Protein AF-A0A8J7QNG2-F1 (afdb_monomer_lite)

Sequence (206 aa):
MKNIITALAVIAASALALSADNFKILYLTTPDIVIGGKTYKVGDVFAGDAPIKWSAPRQAMKVLNTTTKKQSLVVAEKYSGTKSADMNSYFIQSKQLSTRQGEIINTMELGIVLSEQHYLLDSIAVKTSLPVDDAHFFFASYDYNGETINKKLNCTDGTLIFDRSLYSIDGKAIEPFDITLSVWYMDRTAGNRTLVTDKMTVLPIK

Foldseek 3Di:
DDDDDDDDDDPPPPPPPPQFFKKAWQDKLDQWWAWLNDTDGHGDIDGFQTFTDDPDQQIKTWIQRPVVRDIDIDGNVLQVVQVDRGRVSSVVSVVVVVVPDDAAEDLQSLLVVQLDEAEAEFKDKDAAPDDDDPQKFKWKWFDDPNDIDIGTFDDDPRITIDGQVVQADPNRGHDDDWTQIWMWIGGNVVRDIDTSYRRRIYHYRD

pLDDT: mean 86.76, std 15.02, range [37.44, 97.94]

Secondary structure (DSSP, 8-state):
-------------------PPEEEEEEESSS-EEETTEEE-TT-EEETTSPEE-SSTT-EEEEEETTT--EEEEEHHHHHHTT-SSHHHHHHHHHHHHTT-----SHHHHHHHHTSEEEESSEEEEE--S--SSSEEEEEEEEETTEEEEEEPEEETTEEEEEGGGGEETTEE-----EEEEEEEEETTTTEEEEEEEEEEEEE--

Structure (mmCIF, N/CA/C/O backbone):
data_AF-A0A8J7QNG2-F1
#
_entry.id   AF-A0A8J7QNG2-F1
#
loop_
_atom_site.group_PDB
_atom_site.id
_atom_site.type_symbol
_atom_site.label_atom_id
_atom_site.label_alt_id
_atom_site.label_comp_id
_atom_site.label_asym_id
_atom_site.label_entity_id
_atom_site.label_seq_id
_atom_site.pdbx_PDB_ins_code
_atom_site.Cartn_x
_atom_site.Cartn_y
_atom_site.Cartn_z
_atom_site.occupancy
_atom_site.B_iso_or_equiv
_atom_site.auth_seq_id
_atom_site.auth_comp_id
_atom_site.auth_asym_id
_atom_site.auth_atom_id
_atom_site.pdbx_PDB_model_num
ATOM 1 N N . MET A 1 1 ? -78.834 -11.862 13.438 1.00 37.50 1 MET A N 1
ATOM 2 C CA . MET A 1 1 ? -78.004 -12.808 12.659 1.00 37.50 1 MET A CA 1
ATOM 3 C C . MET A 1 1 ? -76.843 -12.049 12.036 1.00 37.50 1 MET A C 1
ATOM 5 O O . MET A 1 1 ? -77.110 -11.041 11.402 1.00 37.50 1 MET A O 1
ATOM 9 N N . LYS A 1 2 ? -75.624 -12.591 12.189 1.00 37.44 2 LYS A N 1
ATOM 10 C CA . LYS A 1 2 ? -74.374 -12.304 11.449 1.00 37.44 2 LYS A CA 1
ATOM 11 C C . LYS A 1 2 ? -73.714 -10.940 11.732 1.00 37.44 2 LYS A C 1
ATOM 13 O O . LYS A 1 2 ? -74.182 -9.918 11.263 1.00 37.44 2 LYS A O 1
ATOM 18 N N . ASN A 1 3 ? -72.744 -10.863 12.645 1.00 41.47 3 ASN A N 1
ATOM 19 C CA . ASN A 1 3 ? -71.321 -11.272 12.559 1.00 41.47 3 ASN A CA 1
ATOM 20 C C . ASN A 1 3 ? -70.438 -10.039 12.289 1.00 41.47 3 ASN A C 1
ATOM 22 O O . ASN A 1 3 ? -70.165 -9.711 11.140 1.00 41.47 3 ASN A O 1
ATOM 26 N N . ILE A 1 4 ? -69.974 -9.383 13.357 1.00 45.00 4 ILE A N 1
ATOM 27 C CA . ILE A 1 4 ? -68.859 -8.430 13.295 1.00 45.00 4 ILE A CA 1
ATOM 28 C C . ILE A 1 4 ? -67.590 -9.254 13.520 1.00 45.00 4 ILE A C 1
ATOM 30 O O . ILE A 1 4 ? -67.333 -9.710 14.631 1.00 45.00 4 ILE A O 1
ATOM 34 N N . ILE A 1 5 ? -66.845 -9.520 12.446 1.00 48.09 5 ILE A N 1
ATOM 35 C CA . ILE A 1 5 ? -65.530 -10.163 12.518 1.00 48.09 5 ILE A CA 1
ATOM 36 C C . ILE A 1 5 ? -64.498 -9.045 12.634 1.00 48.09 5 ILE A C 1
ATOM 38 O O . ILE A 1 5 ? -64.195 -8.360 11.659 1.00 48.09 5 ILE A O 1
ATOM 42 N N . THR A 1 6 ? -63.967 -8.852 13.836 1.00 46.31 6 THR A N 1
ATOM 43 C CA . THR A 1 6 ? -62.812 -7.988 14.081 1.00 46.31 6 THR A CA 1
ATOM 44 C C . THR A 1 6 ? -61.558 -8.752 13.656 1.00 46.31 6 THR A C 1
ATOM 46 O O . THR A 1 6 ? -61.108 -9.657 14.355 1.00 46.31 6 THR A O 1
ATOM 49 N N . ALA A 1 7 ? -61.008 -8.435 12.485 1.00 50.12 7 ALA A N 1
ATOM 50 C CA . ALA A 1 7 ? -59.732 -8.985 12.041 1.00 50.12 7 ALA A CA 1
ATOM 51 C C . ALA A 1 7 ? -58.583 -8.205 12.702 1.00 50.12 7 ALA A C 1
ATOM 53 O O . ALA A 1 7 ? -58.292 -7.072 12.325 1.00 50.12 7 ALA A O 1
ATOM 54 N N . LEU A 1 8 ? -57.937 -8.807 13.704 1.00 45.75 8 LEU A N 1
ATOM 55 C CA . LEU A 1 8 ? -56.675 -8.320 14.258 1.00 45.75 8 LEU A CA 1
ATOM 56 C C . LEU A 1 8 ? -55.538 -8.771 13.326 1.00 45.75 8 LEU A C 1
ATOM 58 O O . LEU A 1 8 ? -55.154 -9.940 13.324 1.00 45.75 8 LEU A O 1
ATOM 62 N N . ALA A 1 9 ? -55.010 -7.861 12.512 1.00 48.59 9 ALA A N 1
ATOM 63 C CA . ALA A 1 9 ? -53.801 -8.114 11.737 1.00 48.59 9 ALA A CA 1
ATOM 64 C C . ALA A 1 9 ? -52.574 -7.889 12.636 1.00 48.59 9 ALA A C 1
ATOM 66 O O . ALA A 1 9 ? -52.156 -6.756 12.867 1.00 48.59 9 ALA A O 1
ATOM 67 N N . VAL A 1 10 ? -52.000 -8.973 13.162 1.00 49.59 10 VAL A N 1
ATOM 68 C CA . VAL A 1 10 ? -50.675 -8.940 13.792 1.00 49.59 10 VAL A CA 1
ATOM 69 C C . VAL A 1 10 ? -49.641 -8.870 12.671 1.00 49.59 10 VAL A C 1
ATOM 71 O O . VAL A 1 10 ? -49.353 -9.867 12.012 1.00 49.59 10 VAL A O 1
ATOM 74 N N . ILE A 1 11 ? -49.093 -7.680 12.431 1.00 50.53 11 ILE A N 1
ATOM 75 C CA . ILE A 1 11 ? -47.918 -7.511 11.576 1.00 50.53 11 ILE A CA 1
ATOM 76 C C . ILE A 1 11 ? -46.716 -7.984 12.396 1.00 50.53 11 ILE A C 1
ATOM 78 O O . ILE A 1 11 ? -46.162 -7.239 13.203 1.00 50.53 11 ILE A O 1
ATOM 82 N N . ALA A 1 12 ? -46.333 -9.248 12.223 1.00 50.75 12 ALA A N 1
ATOM 83 C CA . ALA A 1 12 ? -45.057 -9.749 12.709 1.00 50.75 12 ALA A CA 1
ATOM 84 C C . ALA A 1 12 ? -43.943 -9.119 11.862 1.00 50.75 12 ALA A C 1
ATOM 86 O O . ALA A 1 12 ? -43.561 -9.642 10.817 1.00 50.75 12 ALA A O 1
ATOM 87 N N . ALA A 1 13 ? -43.439 -7.962 12.293 1.00 54.28 13 ALA A N 1
ATOM 88 C CA . ALA A 1 13 ? -42.187 -7.423 11.790 1.00 54.28 13 ALA A CA 1
ATOM 89 C C . ALA A 1 13 ? -41.059 -8.330 12.297 1.00 54.28 13 ALA A C 1
ATOM 91 O O . ALA A 1 13 ? -40.528 -8.143 13.390 1.00 54.28 13 ALA A O 1
ATOM 92 N N . SER A 1 14 ? -40.722 -9.361 11.526 1.00 48.91 14 SER A N 1
ATOM 93 C CA . SER A 1 14 ? -39.492 -10.116 11.729 1.00 48.91 14 SER A CA 1
ATOM 94 C C . SER A 1 14 ? -38.322 -9.166 11.488 1.00 48.91 14 SER A C 1
ATOM 96 O O . SER A 1 14 ? -37.937 -8.914 10.346 1.00 48.91 14 SER A O 1
ATOM 98 N N . ALA A 1 15 ? -37.794 -8.598 12.574 1.00 48.38 15 ALA A N 1
ATOM 99 C CA . ALA A 1 15 ? -36.523 -7.904 12.577 1.00 48.38 15 ALA A CA 1
ATOM 100 C C . ALA A 1 15 ? -35.460 -8.917 12.144 1.00 48.38 15 ALA A C 1
ATOM 102 O O . ALA A 1 15 ? -35.047 -9.781 12.916 1.00 48.38 15 ALA A O 1
ATOM 103 N N . LEU A 1 16 ? -35.057 -8.844 10.877 1.00 44.38 16 LEU A N 1
ATOM 104 C CA . LEU A 1 16 ? -33.822 -9.458 10.426 1.00 44.38 16 LEU A CA 1
ATOM 105 C C . LEU A 1 16 ? -32.710 -8.750 11.196 1.00 44.38 16 LEU A C 1
ATOM 107 O O . LEU A 1 16 ? -32.287 -7.656 10.827 1.00 44.38 16 LEU A O 1
ATOM 111 N N . ALA A 1 17 ? -32.279 -9.347 12.306 1.00 46.03 17 ALA A N 1
ATOM 112 C CA . ALA A 1 17 ? -31.018 -8.993 12.919 1.00 46.03 17 ALA A CA 1
ATOM 113 C C . ALA A 1 17 ? -29.945 -9.332 11.882 1.00 46.03 17 ALA A C 1
ATOM 115 O O . ALA A 1 17 ? -29.550 -10.488 11.729 1.00 46.03 17 ALA A O 1
ATOM 116 N N . LEU A 1 18 ? -29.536 -8.332 11.102 1.00 52.75 18 LEU A N 1
ATOM 117 C CA . LEU A 1 18 ? -28.296 -8.390 10.348 1.00 52.75 18 LEU A CA 1
ATOM 118 C C . LEU A 1 18 ? -27.204 -8.618 11.390 1.00 52.75 18 LEU A C 1
ATOM 120 O O . LEU A 1 18 ? -26.826 -7.696 12.107 1.00 52.75 18 LEU A O 1
ATOM 124 N N . SER A 1 19 ? -26.772 -9.870 11.540 1.00 63.19 19 SER A N 1
ATOM 125 C CA . SER A 1 19 ? -25.648 -10.200 12.407 1.00 63.19 19 SER A CA 1
ATOM 126 C C . SER A 1 19 ? -24.449 -9.426 11.884 1.00 63.19 19 SER A C 1
ATOM 128 O O . SER A 1 19 ? -23.988 -9.687 10.772 1.00 63.19 19 SER A O 1
ATOM 130 N N . ALA A 1 20 ? -23.968 -8.459 12.664 1.00 74.88 20 ALA A N 1
ATOM 131 C CA . ALA A 1 20 ? -22.740 -7.754 12.350 1.00 74.88 20 ALA A CA 1
ATOM 132 C C . ALA A 1 20 ? -21.603 -8.775 12.205 1.00 74.88 20 ALA A C 1
ATOM 134 O O . ALA A 1 20 ? -21.490 -9.715 12.998 1.00 74.88 20 ALA A O 1
ATOM 135 N N . ASP A 1 21 ? -20.766 -8.602 11.181 1.00 89.25 21 ASP A N 1
ATOM 136 C CA . ASP A 1 21 ? -19.557 -9.407 11.054 1.00 89.25 21 ASP A CA 1
ATOM 137 C C . ASP A 1 21 ? -18.650 -9.172 12.265 1.00 89.25 21 ASP A C 1
ATOM 139 O O . ASP A 1 21 ? -18.501 -8.048 12.742 1.00 89.25 21 ASP A O 1
ATOM 143 N N . ASN A 1 22 ? -18.008 -10.235 12.746 1.00 94.19 22 ASN A N 1
ATOM 144 C CA . ASN A 1 22 ? -17.012 -10.139 13.807 1.00 94.19 22 ASN A CA 1
ATOM 145 C C . ASN A 1 22 ? -15.606 -10.064 13.214 1.00 94.19 22 ASN A C 1
ATOM 147 O O . ASN A 1 22 ? -15.277 -10.788 12.266 1.00 94.19 22 ASN A O 1
ATOM 151 N N . PHE A 1 23 ? -14.750 -9.248 13.821 1.00 96.31 23 PHE A N 1
ATOM 152 C CA . PHE A 1 23 ? -13.393 -8.988 13.359 1.00 96.31 23 PHE A CA 1
ATOM 153 C C . PHE A 1 23 ? -12.379 -9.313 14.450 1.00 96.31 23 PHE A C 1
ATOM 155 O O . PHE A 1 23 ? -12.452 -8.775 15.551 1.00 96.31 23 PHE A O 1
ATOM 162 N N . LYS A 1 24 ? -11.416 -10.183 14.133 1.00 97.38 24 LYS A N 1
ATOM 163 C CA . LYS A 1 24 ? -10.268 -10.469 14.996 1.00 97.38 24 LYS A CA 1
ATOM 164 C C . LYS A 1 24 ? -9.140 -9.488 14.705 1.00 97.38 24 LYS A C 1
ATOM 166 O O . LYS A 1 24 ? -8.746 -9.345 13.548 1.00 97.38 24 LYS A O 1
ATOM 171 N N . ILE A 1 25 ? -8.575 -8.879 15.740 1.00 97.62 25 ILE A N 1
ATOM 172 C CA . ILE A 1 25 ? -7.411 -8.001 15.627 1.00 97.62 25 ILE A CA 1
ATOM 173 C C . ILE A 1 25 ? -6.160 -8.859 15.428 1.00 97.62 25 ILE A C 1
ATOM 175 O O . ILE A 1 25 ? -5.805 -9.671 16.281 1.00 97.62 25 ILE A O 1
ATOM 179 N N . LEU A 1 26 ? -5.489 -8.684 14.292 1.00 95.88 26 LEU A N 1
ATOM 180 C CA . LEU A 1 26 ? -4.234 -9.366 13.969 1.00 95.88 26 LEU A CA 1
ATOM 181 C C . LEU A 1 26 ? -3.008 -8.511 14.290 1.00 95.88 26 LEU A C 1
ATOM 183 O O . LEU A 1 26 ? -1.956 -9.055 14.601 1.00 95.88 26 LEU A O 1
ATOM 187 N N . TYR A 1 27 ? -3.139 -7.189 14.193 1.00 96.06 27 TYR A N 1
ATOM 188 C CA . TYR A 1 27 ? -2.059 -6.245 14.458 1.00 96.06 27 TYR A CA 1
ATOM 189 C C . TYR A 1 27 ? -2.628 -4.868 14.815 1.00 96.06 27 TYR A C 1
ATOM 191 O O . TYR A 1 27 ? -3.667 -4.472 14.279 1.00 96.06 27 TYR A O 1
ATOM 199 N N . LEU A 1 28 ? -1.922 -4.152 15.691 1.00 96.06 28 LEU A N 1
ATOM 200 C CA . LEU A 1 28 ? -2.166 -2.763 16.067 1.00 96.06 28 LEU A CA 1
ATOM 201 C C . LEU A 1 28 ? -0.829 -2.024 16.145 1.00 96.06 28 LEU A C 1
ATOM 203 O O . LEU A 1 28 ? 0.127 -2.544 16.713 1.00 96.06 28 LEU A O 1
ATOM 207 N N . THR A 1 29 ? -0.799 -0.787 15.654 1.00 94.25 29 THR A N 1
ATOM 208 C CA . THR A 1 29 ? 0.355 0.123 15.815 1.00 94.25 29 THR A CA 1
ATOM 209 C C . THR A 1 29 ? 0.451 0.709 17.229 1.00 94.25 29 THR A C 1
ATOM 211 O O . THR A 1 29 ? 1.392 1.422 17.562 1.00 94.25 29 THR A O 1
ATOM 214 N N . THR A 1 30 ? -0.563 0.478 18.062 1.00 93.88 30 THR A N 1
ATOM 215 C CA . THR A 1 30 ? -0.652 0.933 19.454 1.00 93.88 30 THR A CA 1
ATOM 216 C C . THR A 1 30 ? -0.912 -0.257 20.381 1.00 93.88 30 THR A C 1
ATOM 218 O O . THR A 1 30 ? -1.429 -1.280 19.931 1.00 93.88 30 THR A O 1
ATOM 221 N N . PRO A 1 31 ? -0.624 -0.144 21.692 1.00 94.25 31 PRO A N 1
ATOM 222 C CA . PRO A 1 31 ? -0.860 -1.238 22.642 1.00 94.25 31 PRO A CA 1
ATOM 223 C C . PRO A 1 31 ? -2.327 -1.674 22.773 1.00 94.25 31 PRO A C 1
ATOM 225 O O . PRO A 1 31 ? -2.604 -2.780 23.246 1.00 94.25 31 PRO A O 1
ATOM 228 N N . ASP A 1 32 ? -3.267 -0.794 22.429 1.00 96.19 32 ASP A N 1
ATOM 229 C CA . ASP A 1 32 ? -4.704 -1.050 22.421 1.00 96.19 32 ASP A CA 1
ATOM 230 C C . ASP A 1 32 ? -5.475 -0.071 21.522 1.00 96.19 32 ASP A C 1
ATOM 232 O O . ASP A 1 32 ? -4.916 0.869 20.945 1.00 96.19 32 ASP A O 1
ATOM 236 N N . ILE A 1 33 ? -6.773 -0.346 21.382 1.00 96.62 33 ILE A N 1
ATOM 237 C CA . ILE A 1 33 ? -7.769 0.475 20.698 1.00 96.62 33 ILE A CA 1
ATOM 238 C C . ILE A 1 33 ? -9.102 0.423 21.457 1.00 96.62 33 ILE A C 1
ATOM 240 O O . ILE A 1 33 ? -9.436 -0.595 22.062 1.00 96.62 33 ILE A O 1
ATOM 244 N N . VAL A 1 34 ? -9.878 1.510 21.430 1.00 95.94 34 VAL A N 1
ATOM 245 C CA . VAL A 1 34 ? -11.203 1.556 22.066 1.00 95.94 34 VAL A CA 1
ATOM 246 C C . VAL A 1 34 ? -12.290 1.365 21.012 1.00 95.94 34 VAL A C 1
ATOM 248 O O . VAL A 1 34 ? -12.394 2.154 20.074 1.00 95.94 34 VAL A O 1
ATOM 251 N N . ILE A 1 35 ? -13.120 0.335 21.179 1.00 94.94 35 ILE A N 1
ATOM 252 C CA . ILE A 1 35 ? -14.208 -0.026 20.262 1.00 94.94 35 ILE A CA 1
ATOM 253 C C . ILE A 1 35 ? -15.482 -0.257 21.080 1.00 94.94 35 ILE A C 1
ATOM 255 O O . ILE A 1 35 ? -15.476 -1.011 22.052 1.00 94.94 35 ILE A O 1
ATOM 259 N N . GLY A 1 36 ? -16.577 0.433 20.753 1.00 92.38 36 GLY A N 1
ATOM 260 C CA . GLY A 1 36 ? -17.831 0.343 21.515 1.00 92.38 36 GLY A CA 1
ATOM 261 C C . GLY A 1 36 ? -17.667 0.658 23.011 1.00 92.38 36 GLY A C 1
ATOM 262 O O . GLY A 1 36 ? -18.342 0.065 23.847 1.00 92.38 36 GLY A O 1
ATOM 263 N N . GLY A 1 37 ? -16.713 1.530 23.360 1.00 92.94 37 GLY A N 1
ATOM 264 C CA . GLY A 1 37 ? -16.398 1.897 24.746 1.00 92.94 37 GLY A CA 1
ATOM 265 C C . GLY A 1 37 ? -15.553 0.883 25.529 1.00 92.94 37 GLY A C 1
ATOM 266 O O . GLY A 1 37 ? -15.260 1.135 26.694 1.00 92.94 37 GLY A O 1
ATOM 267 N N . LYS A 1 38 ? -15.131 -0.233 24.921 1.00 96.06 38 LYS A N 1
ATOM 268 C CA . LYS A 1 38 ? -14.237 -1.227 25.540 1.00 96.06 38 LYS A CA 1
ATOM 269 C C . LYS A 1 38 ? -12.844 -1.170 24.921 1.00 96.06 38 LYS A C 1
ATOM 271 O O . LYS A 1 38 ? -12.706 -0.874 23.737 1.00 96.06 38 LYS A O 1
ATOM 276 N N . THR A 1 39 ? -11.827 -1.477 25.716 1.00 97.50 39 THR A N 1
ATOM 277 C CA . THR A 1 39 ? -10.434 -1.566 25.263 1.00 97.50 39 THR A CA 1
ATOM 278 C C . THR A 1 39 ? -10.154 -2.956 24.702 1.00 97.50 39 THR A C 1
ATOM 280 O O . THR A 1 39 ? -10.419 -3.948 25.376 1.00 97.50 39 THR A O 1
ATOM 283 N N . TYR A 1 40 ? -9.592 -3.013 23.498 1.00 97.75 40 TYR A N 1
ATOM 284 C CA . TYR A 1 40 ? -9.205 -4.233 22.793 1.00 97.75 40 TYR A CA 1
ATOM 285 C C . TYR A 1 40 ? -7.710 -4.230 22.480 1.00 97.75 40 TYR A C 1
ATOM 287 O O . TYR A 1 40 ? -7.103 -3.172 22.288 1.00 97.75 40 TYR A O 1
ATOM 295 N N . LYS A 1 41 ? -7.124 -5.423 22.399 1.00 97.94 41 LYS A N 1
ATOM 296 C CA . LYS A 1 41 ? -5.718 -5.680 22.071 1.00 97.94 41 LYS A CA 1
ATOM 297 C C . LYS A 1 41 ? -5.603 -6.683 20.923 1.00 97.94 41 LYS A C 1
ATOM 299 O O . LYS A 1 41 ? -6.583 -7.270 20.465 1.00 97.94 41 LYS A O 1
ATOM 304 N N . VAL A 1 42 ? -4.380 -6.869 20.430 1.00 97.81 42 VAL A N 1
ATOM 305 C CA . VAL A 1 42 ? -4.083 -7.891 19.417 1.00 97.81 42 VAL A CA 1
ATOM 306 C C . VAL A 1 42 ? -4.545 -9.262 19.911 1.00 97.81 42 VAL A C 1
ATOM 308 O O . VAL A 1 42 ? -4.244 -9.658 21.032 1.00 97.81 42 VAL A O 1
ATOM 311 N N . GLY A 1 43 ? -5.264 -9.988 19.057 1.00 97.31 43 GLY A N 1
ATOM 312 C CA . GLY A 1 43 ? -5.860 -11.283 19.370 1.00 97.31 43 GLY A CA 1
ATOM 313 C C . GLY A 1 43 ? -7.350 -11.221 19.703 1.00 97.31 43 GLY A C 1
ATOM 314 O O . GLY A 1 43 ? -8.041 -12.208 19.434 1.00 97.31 43 GLY A O 1
ATOM 315 N N . ASP A 1 44 ? -7.850 -10.085 20.195 1.00 97.88 44 ASP A N 1
ATOM 316 C CA . ASP A 1 44 ? -9.254 -9.939 20.576 1.00 97.88 44 ASP A CA 1
ATOM 317 C C . ASP A 1 44 ? -10.189 -9.866 19.358 1.00 97.88 44 ASP A C 1
ATOM 319 O O . ASP A 1 44 ? -9.767 -9.610 18.225 1.00 97.88 44 ASP A O 1
ATOM 323 N N . VAL A 1 45 ? -11.483 -10.084 19.603 1.00 97.00 45 VAL A N 1
ATOM 324 C CA . VAL A 1 45 ? -12.546 -10.057 18.591 1.00 97.00 45 VAL A CA 1
ATOM 325 C C . VAL A 1 45 ? -13.609 -9.037 18.981 1.00 97.00 45 VAL A C 1
ATOM 327 O O . VAL A 1 45 ? -14.076 -9.044 20.117 1.00 97.00 45 VAL A O 1
ATOM 330 N N . PHE A 1 46 ? -14.019 -8.196 18.033 1.00 95.31 46 PHE A N 1
ATOM 331 C CA . PHE A 1 46 ? -15.076 -7.201 18.219 1.00 95.31 46 PHE A CA 1
ATOM 332 C C . PHE A 1 46 ? -16.138 -7.290 17.113 1.00 95.31 46 PHE A C 1
ATOM 334 O O . PHE A 1 46 ? -15.864 -7.783 16.014 1.00 95.31 46 PHE A O 1
ATOM 341 N N . ALA A 1 47 ? -17.344 -6.799 17.408 1.00 93.94 47 ALA A N 1
ATOM 342 C CA . ALA A 1 47 ? -18.447 -6.720 16.453 1.00 93.94 47 ALA A CA 1
ATOM 343 C C . ALA A 1 47 ? -18.289 -5.505 15.525 1.00 93.94 47 ALA A C 1
ATOM 345 O O . ALA A 1 47 ? -17.952 -4.407 15.967 1.00 93.94 47 ALA A O 1
ATOM 346 N N . GLY A 1 48 ? -18.514 -5.704 14.227 1.00 91.62 48 GLY A N 1
ATOM 347 C CA . GLY A 1 48 ? -18.236 -4.719 13.182 1.00 91.62 48 GLY A CA 1
ATOM 348 C C . GLY A 1 48 ? -19.162 -3.506 13.133 1.00 91.62 48 GLY A C 1
ATOM 349 O O . GLY A 1 48 ? -18.895 -2.603 12.348 1.00 91.62 48 GLY A O 1
ATOM 350 N N . ASP A 1 49 ? -20.225 -3.488 13.933 1.00 91.62 49 ASP A N 1
ATOM 351 C CA . ASP A 1 49 ? -21.168 -2.379 14.128 1.00 91.62 49 ASP A CA 1
ATOM 352 C C . ASP A 1 49 ? -20.801 -1.479 15.325 1.00 91.62 49 ASP A C 1
ATOM 354 O O . ASP A 1 49 ? -21.422 -0.440 15.550 1.00 91.62 49 ASP A O 1
ATOM 358 N N . ALA A 1 50 ? -19.777 -1.846 16.100 1.00 90.25 50 ALA A N 1
ATOM 359 C CA . ALA A 1 50 ? -19.317 -1.043 17.221 1.00 90.25 50 ALA A CA 1
ATOM 360 C C . ALA A 1 50 ? -18.456 0.149 16.746 1.00 90.25 50 ALA A C 1
ATOM 362 O O . ALA A 1 50 ? -17.546 -0.031 15.928 1.00 90.25 50 ALA A O 1
ATOM 363 N N . PRO A 1 51 ? -18.667 1.365 17.292 1.00 91.19 51 PRO A N 1
ATOM 364 C CA . PRO A 1 51 ? -17.908 2.543 16.895 1.00 91.19 51 PRO A CA 1
ATOM 365 C C . PRO A 1 51 ? -16.450 2.451 17.342 1.00 91.19 51 PRO A C 1
ATOM 367 O O . PRO A 1 51 ? -16.158 2.0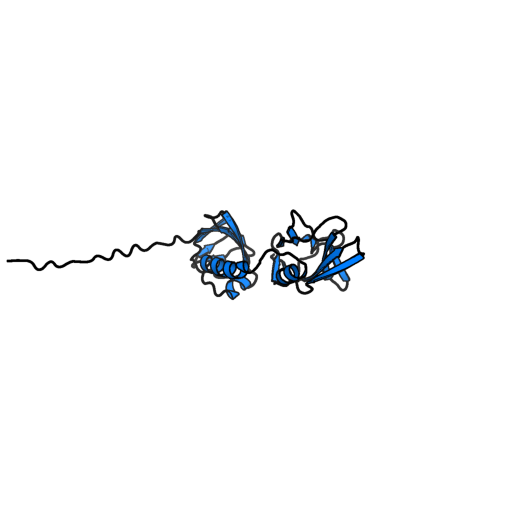41 18.469 1.00 91.19 51 PRO A O 1
ATOM 370 N N . ILE A 1 52 ? -15.535 2.882 16.476 1.00 93.19 52 ILE A N 1
ATOM 371 C CA . ILE A 1 52 ? -14.088 2.821 16.714 1.00 93.19 52 ILE A CA 1
ATOM 372 C C . ILE A 1 52 ? -13.574 4.205 17.112 1.00 93.19 52 ILE A C 1
ATOM 374 O O . ILE A 1 52 ? -13.780 5.185 16.396 1.00 93.19 52 ILE A O 1
ATOM 378 N N . LYS A 1 53 ? -12.865 4.286 18.241 1.00 93.12 53 LYS A N 1
ATOM 379 C CA . LYS A 1 53 ? -12.180 5.499 18.693 1.00 93.12 53 LYS A CA 1
ATOM 380 C C . LYS A 1 53 ? -10.680 5.372 18.446 1.00 93.12 53 LYS A C 1
ATOM 382 O O . LYS A 1 53 ? -9.971 4.680 19.177 1.00 93.12 53 LYS A O 1
ATOM 387 N N . TRP A 1 54 ? -10.213 6.094 17.436 1.00 93.88 54 TRP A N 1
ATOM 388 C CA . TRP A 1 54 ? -8.798 6.200 17.097 1.00 93.88 54 TRP A CA 1
ATOM 389 C C . TRP A 1 54 ? -8.073 7.185 18.025 1.00 93.88 54 TRP A C 1
ATOM 391 O O . TRP A 1 54 ? -8.633 8.211 18.415 1.00 93.88 54 TRP A O 1
ATOM 401 N N . SER A 1 55 ? -6.829 6.878 18.384 1.00 92.81 55 SER A N 1
ATOM 402 C CA . SER A 1 55 ? -5.965 7.697 19.241 1.00 92.81 55 SER A CA 1
ATOM 403 C C . SER A 1 55 ? -5.003 8.593 18.456 1.00 92.81 55 SER A C 1
ATOM 405 O O . SER A 1 55 ? -4.549 9.601 18.992 1.00 92.81 55 SER A O 1
ATOM 407 N N . ALA A 1 56 ? -4.708 8.262 17.194 1.00 92.06 56 ALA A N 1
ATOM 408 C CA . ALA A 1 56 ? -3.841 9.048 16.316 1.00 92.06 56 ALA A CA 1
ATOM 409 C C . ALA A 1 56 ? -4.232 8.880 14.831 1.00 92.06 56 ALA A C 1
ATOM 411 O O . ALA A 1 56 ? -4.707 7.806 14.461 1.00 92.06 56 ALA A O 1
ATOM 412 N N . PRO A 1 57 ? -3.974 9.871 13.949 1.00 90.06 57 PRO A N 1
ATOM 413 C CA . PRO A 1 57 ? -4.331 9.796 12.522 1.00 90.06 57 PRO A CA 1
ATOM 414 C C . PRO A 1 57 ? -3.712 8.610 11.764 1.00 90.06 57 PRO A C 1
ATOM 416 O O . PRO A 1 57 ? -4.326 8.064 10.850 1.00 90.06 57 PRO A O 1
ATOM 419 N N . ARG A 1 58 ? -2.512 8.174 12.167 1.00 91.06 58 ARG A N 1
ATOM 420 C CA . ARG A 1 58 ? -1.815 7.012 11.586 1.00 91.06 58 ARG A CA 1
ATOM 421 C C . ARG A 1 58 ? -1.941 5.734 12.400 1.00 91.06 58 ARG A C 1
ATOM 423 O O . ARG A 1 58 ? -1.267 4.756 12.089 1.00 91.06 58 ARG A O 1
ATOM 430 N N . GLN A 1 59 ? -2.788 5.720 13.428 1.00 94.50 59 GLN A N 1
ATOM 431 C CA . GLN A 1 59 ? -3.091 4.466 14.097 1.00 94.50 59 GLN A CA 1
ATOM 432 C C . GLN A 1 59 ? -3.689 3.505 13.067 1.00 94.50 59 GLN A C 1
ATOM 434 O O . GLN A 1 59 ? -4.640 3.855 12.360 1.00 94.50 59 GLN A O 1
ATOM 439 N N . ALA A 1 60 ? -3.113 2.311 12.968 1.00 94.94 60 ALA A N 1
ATOM 440 C CA . ALA A 1 60 ? -3.554 1.299 12.028 1.00 94.94 60 ALA A CA 1
ATOM 441 C C . ALA A 1 60 ? -3.884 -0.007 12.744 1.00 94.94 60 ALA A C 1
ATOM 443 O O . ALA A 1 60 ? -3.288 -0.367 13.761 1.00 94.94 60 ALA A O 1
ATOM 444 N N . MET A 1 61 ? -4.851 -0.719 12.178 1.00 95.62 61 MET A N 1
ATOM 445 C CA . MET A 1 61 ? -5.321 -2.004 12.662 1.00 95.62 61 MET A CA 1
ATOM 446 C C . MET A 1 61 ? -5.436 -2.972 11.486 1.00 95.62 61 MET A C 1
ATOM 448 O O . MET A 1 61 ? -6.137 -2.695 10.510 1.00 95.62 61 MET A O 1
ATOM 452 N N . LYS A 1 62 ? -4.770 -4.125 11.585 1.00 94.94 62 LYS A N 1
ATOM 453 C CA . LYS A 1 62 ? -4.996 -5.257 10.677 1.00 94.94 62 LYS A CA 1
ATOM 454 C C . LYS A 1 62 ? -6.041 -6.156 11.313 1.00 94.94 62 LYS A C 1
ATOM 456 O O . LYS A 1 62 ? -5.851 -6.619 12.438 1.00 94.94 62 LYS A O 1
ATOM 461 N N . VAL A 1 63 ? -7.127 -6.417 10.600 1.00 95.81 63 VAL A N 1
ATOM 462 C CA . VAL A 1 63 ? -8.225 -7.264 11.077 1.00 95.81 63 VAL A CA 1
ATOM 463 C C . VAL A 1 63 ? -8.457 -8.453 10.161 1.00 95.81 63 VAL A C 1
ATOM 465 O O . VAL A 1 63 ? -8.233 -8.373 8.955 1.00 95.81 63 VAL A O 1
ATOM 468 N N . LEU A 1 64 ? -8.942 -9.546 10.739 1.00 95.19 64 LEU A N 1
ATOM 469 C CA . LEU A 1 64 ? -9.493 -10.701 10.043 1.00 95.19 64 LEU A CA 1
ATOM 470 C C . LEU A 1 64 ? -11.004 -10.714 10.245 1.00 95.19 64 LEU A C 1
ATOM 472 O O . LEU A 1 64 ? -11.470 -10.880 11.372 1.00 95.19 64 LEU A O 1
ATOM 476 N N . ASN A 1 65 ? -11.769 -10.610 9.164 1.00 94.12 65 ASN A N 1
ATOM 477 C CA . ASN A 1 65 ? -13.194 -10.904 9.215 1.00 94.12 65 ASN A CA 1
ATOM 478 C C . ASN A 1 65 ? -13.373 -12.405 9.503 1.00 94.12 65 ASN A C 1
ATOM 480 O O . ASN A 1 65 ? -12.917 -13.263 8.744 1.00 94.12 65 ASN A O 1
ATOM 484 N N . THR A 1 66 ? -13.998 -12.729 10.630 1.00 93.62 66 THR A N 1
ATOM 485 C CA . THR A 1 66 ? -14.105 -14.108 11.128 1.00 93.62 66 THR A CA 1
ATOM 486 C C . THR A 1 66 ? -15.041 -14.976 10.286 1.00 93.62 66 THR A C 1
ATOM 488 O O . THR A 1 66 ? -14.824 -16.191 10.232 1.00 93.62 66 THR A O 1
ATOM 491 N N . THR A 1 67 ? -15.998 -14.365 9.582 1.00 90.00 67 THR A N 1
ATOM 492 C CA . THR A 1 67 ? -16.931 -15.014 8.652 1.00 90.00 67 THR A CA 1
ATOM 493 C C . THR A 1 67 ? -16.250 -15.300 7.314 1.00 90.00 67 THR A C 1
ATOM 495 O O . THR A 1 67 ? -16.117 -16.449 6.902 1.00 90.00 67 THR A O 1
ATOM 498 N N . THR A 1 68 ? -15.762 -14.255 6.640 1.00 90.00 68 THR A N 1
ATOM 499 C CA . THR A 1 68 ? -15.239 -14.340 5.262 1.00 90.00 68 THR A CA 1
ATOM 500 C C . THR A 1 68 ? -13.775 -14.759 5.182 1.00 90.00 68 THR A C 1
ATOM 502 O O . THR A 1 68 ? -13.267 -14.999 4.089 1.00 90.00 68 THR A O 1
ATOM 505 N N . LYS A 1 69 ? -13.073 -14.795 6.321 1.00 91.69 69 LYS A N 1
ATOM 506 C CA . LYS A 1 69 ? -11.622 -15.025 6.437 1.00 91.69 69 LYS A CA 1
ATOM 507 C C . LYS A 1 69 ? -10.755 -14.005 5.688 1.00 91.6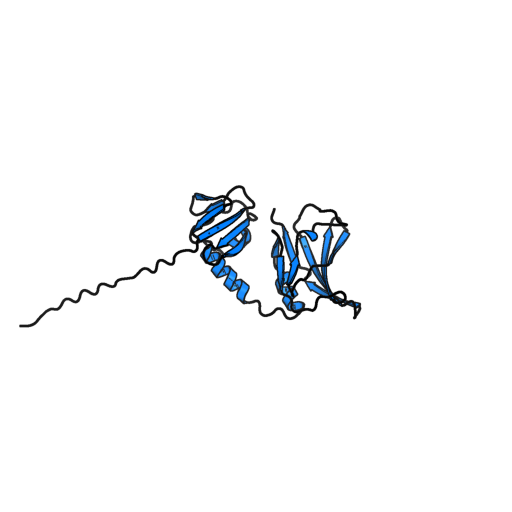9 69 LYS A C 1
ATOM 509 O O . LYS A 1 69 ? -9.546 -14.194 5.573 1.00 91.69 69 LYS A O 1
ATOM 514 N N . LYS A 1 70 ? -11.339 -12.901 5.213 1.00 89.56 70 LYS A N 1
ATOM 515 C CA . LYS A 1 70 ? -10.597 -11.824 4.554 1.00 89.56 70 LYS A CA 1
ATOM 516 C C . LYS A 1 70 ? -9.853 -10.984 5.584 1.00 89.56 70 LYS A C 1
ATOM 518 O O . LYS A 1 70 ? -10.423 -10.604 6.608 1.00 89.56 70 LYS A O 1
ATOM 523 N N . GLN A 1 71 ? -8.591 -10.686 5.290 1.00 91.00 71 GLN A N 1
ATOM 524 C CA . GLN A 1 71 ? -7.796 -9.735 6.059 1.00 91.00 71 GLN A CA 1
ATOM 525 C C . GLN A 1 71 ? -7.922 -8.335 5.463 1.00 91.00 71 GLN A C 1
ATOM 527 O O . GLN A 1 71 ? -8.117 -8.174 4.258 1.00 91.00 71 GLN A O 1
ATOM 532 N N . SER A 1 72 ? -7.830 -7.309 6.298 1.00 90.88 72 SER A N 1
ATOM 533 C CA . SER A 1 72 ? -7.892 -5.917 5.858 1.00 90.88 72 SER A CA 1
ATOM 534 C C . SER A 1 72 ? -7.067 -5.025 6.772 1.00 90.88 72 SER A C 1
ATOM 536 O O . SER A 1 72 ? -7.067 -5.214 7.988 1.00 90.88 72 SER A O 1
ATOM 538 N N . LEU A 1 73 ? -6.372 -4.058 6.177 1.00 91.44 73 LEU A N 1
ATOM 539 C CA . LEU A 1 73 ? -5.689 -2.985 6.891 1.00 91.44 73 LEU A CA 1
ATOM 540 C C . LEU A 1 73 ? -6.603 -1.761 6.934 1.00 91.44 73 LEU A C 1
ATOM 542 O O . LEU A 1 73 ? -7.083 -1.306 5.897 1.00 91.44 73 LEU A O 1
ATOM 546 N N . VAL A 1 74 ? -6.823 -1.228 8.130 1.00 92.94 74 VAL A N 1
ATOM 547 C CA . VAL A 1 74 ? -7.627 -0.027 8.365 1.00 92.94 74 VAL A CA 1
ATOM 548 C C . VAL A 1 74 ? -6.748 1.005 9.050 1.00 92.94 74 VAL A C 1
ATOM 550 O O . VAL A 1 74 ? -6.107 0.696 10.051 1.00 92.94 74 VAL A O 1
ATOM 553 N N . VAL A 1 75 ? -6.711 2.219 8.506 1.00 93.00 75 VAL A N 1
ATOM 554 C CA . VAL A 1 75 ? -5.919 3.340 9.033 1.00 93.00 75 VAL A CA 1
ATOM 555 C C . VAL A 1 75 ? -6.865 4.468 9.423 1.00 93.00 75 VAL A C 1
ATOM 557 O O . VAL A 1 75 ? -7.773 4.789 8.654 1.00 93.00 75 VAL A O 1
ATOM 560 N N . ALA A 1 76 ? -6.660 5.059 10.601 1.00 92.81 76 ALA A N 1
ATOM 561 C CA . ALA A 1 76 ? -7.576 6.020 11.215 1.00 92.81 76 ALA A CA 1
ATOM 562 C C . ALA A 1 76 ? -7.945 7.203 10.306 1.00 92.81 76 ALA A C 1
ATOM 564 O O . ALA A 1 76 ? -9.120 7.553 10.198 1.00 92.81 76 ALA A O 1
ATOM 565 N N . GLU A 1 77 ? -6.972 7.800 9.620 1.00 90.75 77 GLU A N 1
ATOM 566 C CA . GLU A 1 77 ? -7.194 8.913 8.692 1.00 90.75 77 GLU A CA 1
ATOM 567 C C . GLU A 1 77 ? -8.079 8.505 7.500 1.00 90.75 77 GLU A C 1
ATOM 569 O O . GLU A 1 77 ? -9.093 9.153 7.229 1.00 90.75 77 GLU A O 1
ATOM 574 N N . LYS A 1 78 ? -7.778 7.368 6.853 1.00 87.62 78 LYS A N 1
ATOM 575 C CA . LYS A 1 78 ? -8.594 6.826 5.750 1.00 87.62 78 LYS A CA 1
ATOM 576 C C . LYS A 1 78 ? -9.997 6.441 6.218 1.00 87.62 78 LYS A C 1
ATOM 578 O O . LYS A 1 78 ? -10.969 6.663 5.502 1.00 87.62 78 LYS A O 1
ATOM 583 N N . TYR A 1 79 ? -10.112 5.873 7.415 1.00 89.31 79 TYR A N 1
ATOM 584 C CA . TYR A 1 79 ? -11.393 5.545 8.035 1.00 89.31 79 TYR A CA 1
ATOM 585 C C . TYR A 1 79 ? -12.234 6.807 8.257 1.00 89.31 79 TYR A C 1
ATOM 587 O O . TYR A 1 79 ? -13.367 6.894 7.782 1.00 89.31 79 TYR A O 1
ATOM 595 N N . SER A 1 80 ? -11.645 7.821 8.891 1.00 86.38 80 SER A N 1
ATOM 596 C CA . SER A 1 80 ? -12.318 9.078 9.233 1.00 86.38 80 SER A CA 1
ATOM 597 C C . SER A 1 80 ? -12.760 9.858 7.990 1.00 86.38 80 SER 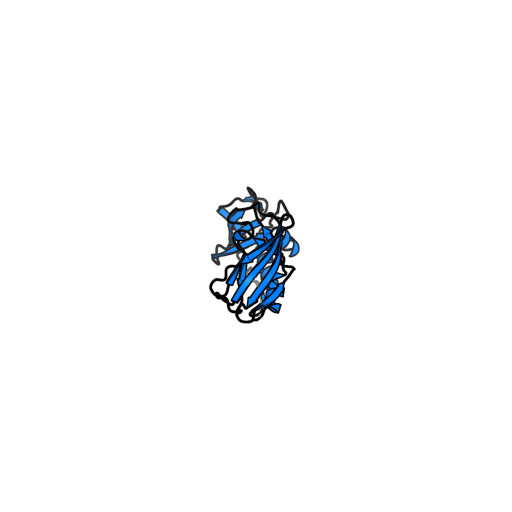A C 1
ATOM 599 O O . SER A 1 80 ? -13.847 10.434 7.985 1.00 86.38 80 SER A O 1
ATOM 601 N N . GLY A 1 81 ? -11.982 9.808 6.901 1.00 83.81 81 GLY A N 1
ATOM 602 C CA . GLY A 1 81 ? -12.333 10.434 5.620 1.00 83.81 81 GLY A CA 1
ATOM 603 C C . GLY A 1 81 ? -13.617 9.889 4.977 1.00 83.81 81 GLY A C 1
ATOM 604 O O . GLY A 1 81 ? -14.312 10.625 4.282 1.00 83.81 81 GLY A O 1
ATOM 605 N N . THR A 1 82 ? -13.988 8.633 5.254 1.00 81.75 82 THR A N 1
ATOM 606 C CA . THR A 1 82 ? -15.243 8.030 4.753 1.00 81.75 82 THR A CA 1
ATOM 607 C C . THR A 1 82 ? -16.478 8.385 5.587 1.00 81.75 82 THR A C 1
ATOM 609 O O . THR A 1 82 ? -17.584 7.992 5.230 1.00 81.75 82 THR A O 1
ATOM 612 N N . LYS A 1 83 ? -16.310 9.091 6.719 1.00 79.75 83 LYS A N 1
ATOM 613 C CA . LYS A 1 83 ? -17.382 9.383 7.692 1.00 79.75 83 LYS A CA 1
ATOM 614 C C . LYS A 1 83 ? -18.146 8.129 8.160 1.00 79.75 83 LYS A C 1
ATOM 616 O O . LYS A 1 83 ? -19.324 8.209 8.499 1.00 79.75 83 LYS A O 1
ATOM 621 N N . SER A 1 84 ? -17.484 6.971 8.159 1.00 83.56 84 SER A N 1
ATOM 622 C CA . SER A 1 84 ? -18.063 5.704 8.615 1.00 83.56 84 SER A CA 1
ATOM 623 C C . SER A 1 84 ? -18.164 5.674 10.138 1.00 83.56 84 SER A C 1
ATOM 625 O O . SER A 1 84 ? -17.218 6.050 10.831 1.00 83.56 84 SER A O 1
ATOM 627 N N . ALA A 1 85 ? -19.302 5.217 10.660 1.00 78.25 85 ALA A N 1
ATOM 628 C CA . ALA A 1 85 ? -19.506 5.078 12.101 1.00 78.25 85 ALA A CA 1
ATOM 629 C C . ALA A 1 85 ? -18.824 3.818 12.653 1.00 78.25 85 ALA A C 1
ATOM 631 O O . ALA A 1 85 ? -18.328 3.830 13.779 1.00 78.25 85 ALA A O 1
ATOM 632 N N . ASP A 1 86 ? -18.745 2.766 11.837 1.00 87.75 86 ASP A N 1
ATOM 633 C CA . ASP A 1 86 ? -18.290 1.432 12.225 1.00 87.75 86 ASP A CA 1
ATOM 634 C C . ASP A 1 86 ? -17.515 0.717 11.093 1.00 87.75 86 ASP A C 1
ATOM 636 O O . ASP A 1 86 ? -17.319 1.236 9.987 1.00 87.75 86 ASP A O 1
ATOM 640 N N . MET A 1 87 ? -17.045 -0.499 11.374 1.00 88.75 87 MET A N 1
ATOM 641 C CA . MET A 1 87 ? -16.229 -1.279 10.443 1.00 88.75 87 MET A CA 1
ATOM 642 C C . MET A 1 87 ? -17.026 -1.772 9.225 1.00 88.75 87 MET A C 1
ATOM 644 O O . MET A 1 87 ? -16.509 -1.801 8.104 1.00 88.75 87 MET A O 1
ATOM 648 N N . ASN A 1 88 ? -18.289 -2.148 9.418 1.00 86.31 88 ASN A N 1
ATOM 649 C CA . ASN A 1 88 ? -19.146 -2.641 8.340 1.00 86.31 88 ASN A CA 1
ATOM 650 C C . ASN A 1 88 ? -19.435 -1.539 7.313 1.00 86.31 88 ASN A C 1
ATOM 652 O O . ASN A 1 88 ? -19.240 -1.738 6.111 1.00 86.31 88 ASN A O 1
ATOM 656 N N . SER A 1 89 ? -19.837 -0.358 7.787 1.00 83.56 89 SER A N 1
ATOM 657 C CA . SER A 1 89 ? -20.056 0.832 6.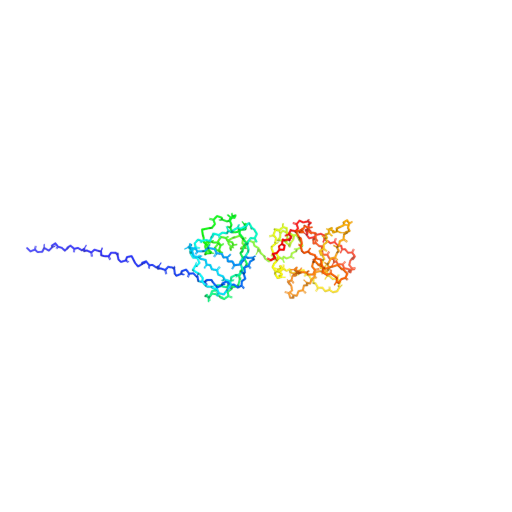963 1.00 83.56 89 SER A CA 1
ATOM 658 C C . SER A 1 89 ? -18.777 1.253 6.238 1.00 83.56 89 SER A C 1
ATOM 660 O O . SER A 1 89 ? -18.824 1.513 5.033 1.00 83.56 89 SER A O 1
ATOM 662 N N . TYR A 1 90 ? -17.621 1.200 6.908 1.00 88.00 90 TYR A N 1
ATOM 663 C CA . TYR A 1 90 ? -16.325 1.451 6.276 1.00 88.00 90 TYR A CA 1
ATOM 664 C C . TYR A 1 90 ? -16.040 0.503 5.108 1.00 88.00 90 TYR A C 1
ATOM 666 O O . TYR A 1 90 ? -15.653 0.950 4.023 1.00 88.00 90 TYR A O 1
ATOM 674 N N . PHE A 1 91 ? -16.258 -0.803 5.275 1.00 85.75 91 PHE A N 1
ATOM 675 C CA . PHE A 1 91 ? -16.016 -1.764 4.198 1.00 85.75 91 PHE A CA 1
ATOM 676 C C . PHE A 1 91 ? -17.007 -1.653 3.039 1.00 85.75 91 PHE A C 1
ATOM 678 O O . PHE A 1 91 ? -16.629 -1.909 1.896 1.00 85.75 91 PHE A O 1
ATOM 685 N N . ILE A 1 92 ? -18.253 -1.254 3.292 1.00 81.88 92 ILE A N 1
ATOM 686 C CA . ILE A 1 92 ? -19.224 -0.990 2.222 1.00 81.88 92 ILE A CA 1
ATOM 687 C C . ILE A 1 92 ? -18.783 0.230 1.405 1.00 81.88 92 ILE A C 1
ATOM 689 O O . ILE A 1 92 ? -18.663 0.138 0.181 1.00 81.88 92 ILE A O 1
ATOM 693 N N . GLN A 1 93 ? -18.477 1.344 2.073 1.00 78.12 93 GLN A N 1
ATOM 694 C CA . GLN A 1 93 ? -18.082 2.586 1.404 1.00 78.12 93 GLN A CA 1
ATOM 695 C C . GLN A 1 93 ? -16.741 2.445 0.670 1.00 78.12 93 GLN A C 1
ATOM 697 O O . GLN A 1 93 ? -16.608 2.860 -0.480 1.00 78.12 93 GLN A O 1
ATOM 702 N N . SER A 1 94 ? -15.754 1.784 1.280 1.00 76.62 94 SER A N 1
ATOM 703 C CA . SER A 1 94 ? -14.452 1.551 0.638 1.00 76.62 94 SER A CA 1
ATOM 704 C C . SER A 1 94 ? -14.535 0.621 -0.579 1.00 76.62 94 SER A C 1
ATOM 706 O O . SER A 1 94 ? -13.823 0.839 -1.559 1.00 76.62 94 SER A O 1
ATOM 708 N N . LYS A 1 95 ? -15.441 -0.368 -0.592 1.00 68.88 95 LYS A N 1
ATOM 709 C CA . LYS A 1 95 ? -15.692 -1.199 -1.785 1.00 68.88 95 LYS A CA 1
ATOM 710 C C . LYS A 1 95 ? -16.324 -0.412 -2.934 1.00 68.88 95 LYS A C 1
ATOM 712 O O . LYS A 1 95 ? -15.962 -0.634 -4.088 1.00 68.88 95 LYS A O 1
ATOM 717 N N . GLN A 1 96 ? -17.239 0.516 -2.645 1.00 58.56 96 GLN A N 1
ATOM 718 C CA . GLN A 1 96 ? -17.816 1.389 -3.678 1.00 58.56 96 GLN A CA 1
ATOM 719 C C . GLN A 1 96 ? -16.755 2.281 -4.340 1.00 58.56 96 GLN A C 1
ATOM 721 O O . GLN A 1 96 ? -16.859 2.575 -5.528 1.00 58.56 96 GLN A O 1
ATOM 726 N N . LEU A 1 97 ? -15.702 2.648 -3.606 1.00 55.88 97 LEU A N 1
ATOM 727 C CA . LEU A 1 97 ? -14.545 3.352 -4.166 1.00 55.88 97 LEU A CA 1
ATOM 728 C C . LEU A 1 97 ? -13.657 2.422 -5.015 1.00 55.88 97 LEU A C 1
ATOM 730 O O . LEU A 1 97 ? -13.216 2.813 -6.090 1.00 55.88 97 LEU A O 1
ATOM 734 N N . SER A 1 98 ? -13.449 1.173 -4.582 1.00 55.22 98 SER A N 1
ATOM 735 C CA . SER A 1 98 ? -12.583 0.198 -5.270 1.00 55.22 98 SER A CA 1
ATOM 736 C C . SER A 1 98 ? -13.166 -0.372 -6.576 1.00 55.22 98 SER A C 1
ATOM 738 O O . SER A 1 98 ? -12.409 -0.727 -7.474 1.00 55.22 98 SER A O 1
ATOM 740 N N . THR A 1 99 ? -14.493 -0.438 -6.724 1.00 49.53 99 THR A N 1
ATOM 741 C CA . THR A 1 99 ? -15.179 -1.058 -7.886 1.00 49.53 99 THR A CA 1
ATOM 742 C C . THR A 1 99 ? -15.054 -0.292 -9.210 1.00 49.53 99 THR A C 1
ATOM 744 O O . THR A 1 99 ? -15.540 -0.766 -10.232 1.00 49.53 99 THR A O 1
ATOM 747 N N . ARG A 1 100 ? -14.382 0.867 -9.226 1.00 52.97 100 ARG A N 1
ATOM 748 C CA . ARG A 1 100 ? -14.095 1.637 -10.449 1.00 52.97 100 ARG A CA 1
ATOM 749 C C . ARG A 1 100 ? -12.795 1.235 -11.152 1.00 52.97 100 ARG A C 1
ATOM 751 O O . ARG A 1 100 ? -12.521 1.754 -12.229 1.00 52.97 100 ARG A O 1
ATOM 758 N N . GLN A 1 101 ? -12.001 0.334 -10.574 1.00 55.31 101 GLN A N 1
ATOM 759 C CA . GLN A 1 101 ? -10.834 -0.222 -11.255 1.00 55.31 101 GLN A CA 1
ATOM 760 C C . GLN A 1 101 ? -11.293 -1.333 -12.203 1.00 55.31 101 GLN A C 1
ATOM 762 O O . GLN A 1 101 ? -11.582 -2.450 -11.776 1.00 55.31 101 GLN A O 1
ATOM 767 N N . GLY A 1 102 ? -11.398 -1.001 -13.492 1.00 61.88 102 GLY A N 1
ATOM 768 C CA . GLY A 1 102 ? -11.407 -2.001 -14.558 1.00 61.88 102 GLY A CA 1
ATOM 769 C C . GLY A 1 102 ? -10.094 -2.790 -14.589 1.00 61.88 102 GLY A C 1
ATOM 770 O O . GLY A 1 102 ? -9.221 -2.622 -13.736 1.00 61.88 102 GLY A O 1
ATOM 771 N N . GLU A 1 103 ? -9.946 -3.670 -15.575 1.00 68.81 103 GLU A N 1
ATOM 772 C CA . GLU A 1 103 ? -8.662 -4.329 -15.812 1.00 68.81 103 GLU A CA 1
ATOM 773 C C . GLU A 1 103 ? -7.598 -3.264 -16.122 1.00 68.81 103 GLU A C 1
ATOM 775 O O . GLU A 1 103 ? -7.806 -2.426 -16.994 1.00 68.81 103 GLU A O 1
ATOM 780 N N . ILE A 1 104 ? -6.496 -3.252 -15.364 1.00 70.81 104 ILE A N 1
ATOM 781 C CA . ILE A 1 104 ? -5.388 -2.313 -15.577 1.00 70.81 104 ILE A CA 1
ATOM 782 C C . ILE A 1 104 ? -4.605 -2.827 -16.781 1.00 70.81 104 ILE A C 1
ATOM 784 O O . ILE A 1 104 ? -3.828 -3.774 -16.641 1.00 70.81 104 ILE A O 1
ATOM 788 N N . ILE A 1 105 ? -4.835 -2.232 -17.953 1.00 79.06 105 ILE A N 1
ATOM 789 C CA . ILE A 1 105 ? -4.314 -2.734 -19.228 1.00 79.06 105 ILE A CA 1
ATOM 790 C C . ILE A 1 105 ? -3.087 -1.970 -19.744 1.00 79.06 105 ILE A C 1
ATOM 792 O O . ILE A 1 105 ? -2.410 -2.461 -20.646 1.00 79.06 105 ILE A O 1
ATOM 796 N N . ASN A 1 106 ? -2.781 -0.780 -19.210 1.00 87.75 106 ASN A N 1
ATOM 797 C CA . ASN A 1 106 ? -1.660 0.047 -19.679 1.00 87.75 106 ASN A CA 1
ATOM 798 C C . ASN A 1 106 ? -1.004 0.911 -18.577 1.00 87.75 106 ASN A C 1
ATOM 800 O O . ASN A 1 106 ? -1.459 0.967 -17.434 1.00 87.75 106 ASN A O 1
ATOM 804 N N . THR A 1 107 ? 0.084 1.609 -18.932 1.00 90.56 107 THR A N 1
ATOM 805 C CA . THR A 1 107 ? 0.862 2.461 -18.011 1.00 90.56 107 THR A CA 1
ATOM 806 C C . THR A 1 107 ? 0.081 3.661 -17.479 1.00 90.56 107 THR A C 1
ATOM 808 O O . THR A 1 107 ? 0.306 4.057 -16.341 1.00 90.56 107 THR A O 1
ATOM 811 N N . MET A 1 108 ? -0.839 4.237 -18.256 1.00 89.81 108 MET A N 1
ATOM 812 C CA . MET A 1 108 ? -1.641 5.387 -17.828 1.00 89.81 108 MET A CA 1
ATOM 813 C C . MET A 1 108 ? -2.627 4.989 -16.727 1.00 89.81 108 MET A C 1
ATOM 815 O O . MET A 1 108 ? -2.705 5.651 -15.694 1.00 89.81 108 MET A O 1
ATOM 819 N N . GLU A 1 109 ? -3.355 3.891 -16.919 1.00 89.44 109 GLU A N 1
ATOM 820 C CA . GLU A 1 109 ? -4.291 3.366 -15.919 1.00 89.44 109 GLU A CA 1
ATOM 821 C C . GLU A 1 109 ? -3.566 2.922 -14.652 1.00 89.44 109 GLU A C 1
ATOM 823 O O . GLU A 1 109 ? -3.992 3.256 -13.545 1.00 89.44 109 GLU A O 1
ATOM 828 N N . LEU A 1 110 ? -2.429 2.237 -14.810 1.00 91.31 110 LEU A N 1
ATOM 829 C CA . LEU A 1 110 ? -1.569 1.881 -13.688 1.00 91.31 110 LEU A CA 1
ATOM 830 C C . LEU A 1 110 ? -1.084 3.138 -12.951 1.00 91.31 110 LEU A C 1
ATOM 832 O O . LEU A 1 110 ? -1.090 3.176 -11.723 1.00 91.31 110 LEU A O 1
ATOM 836 N N . GLY A 1 111 ? -0.735 4.191 -13.691 1.00 91.75 111 GLY A N 1
ATOM 837 C CA . GLY A 1 111 ? -0.365 5.495 -13.154 1.00 91.75 111 GLY A CA 1
ATOM 838 C C . GLY A 1 111 ? -1.447 6.119 -12.284 1.00 91.75 111 GLY A C 1
ATOM 839 O O . GLY A 1 111 ? -1.140 6.608 -11.199 1.00 91.75 111 GLY A O 1
ATOM 840 N N . ILE A 1 112 ? -2.714 6.057 -12.700 1.00 89.00 112 ILE A N 1
ATOM 841 C CA . ILE A 1 112 ? -3.849 6.564 -11.911 1.00 89.00 112 ILE A CA 1
ATOM 842 C C . ILE A 1 112 ? -3.953 5.814 -10.579 1.00 89.00 112 ILE A C 1
ATOM 844 O O . ILE A 1 112 ? -4.040 6.450 -9.532 1.00 89.00 112 ILE A O 1
ATOM 848 N N . VAL A 1 113 ? -3.879 4.479 -10.606 1.00 88.25 113 VAL A N 1
ATOM 849 C CA . VAL A 1 113 ? -3.954 3.638 -9.397 1.00 88.25 113 VAL A CA 1
ATOM 850 C C . VAL A 1 113 ? -2.783 3.901 -8.449 1.00 88.25 113 VAL A C 1
ATOM 852 O O . VAL A 1 113 ? -2.959 4.005 -7.234 1.00 88.25 113 VAL A O 1
ATOM 855 N N . LEU A 1 114 ? -1.575 4.027 -8.994 1.00 92.56 114 LEU A N 1
ATOM 856 C CA . LEU A 1 114 ? -0.373 4.260 -8.200 1.00 92.56 114 LEU A CA 1
ATOM 857 C C . LEU A 1 114 ? -0.284 5.688 -7.655 1.00 92.56 114 LEU A C 1
ATOM 859 O O . LEU A 1 114 ? 0.342 5.881 -6.623 1.00 92.56 114 LEU A O 1
ATOM 863 N N . SER A 1 115 ? -0.932 6.672 -8.282 1.00 91.19 115 SER A N 1
ATOM 864 C CA . SER A 1 115 ? -0.906 8.075 -7.828 1.00 91.19 115 SER A CA 1
ATOM 865 C C . SER A 1 115 ? -1.691 8.329 -6.534 1.00 91.19 115 SER A C 1
ATOM 867 O O . SER A 1 115 ? -1.695 9.449 -6.028 1.00 91.19 115 SER A O 1
ATOM 869 N N . GLU A 1 116 ? -2.386 7.322 -6.004 1.00 85.94 116 GLU A N 1
ATOM 870 C CA . GLU A 1 116 ? -3.029 7.409 -4.696 1.00 85.94 116 GLU A CA 1
ATOM 871 C C . GLU A 1 116 ? -2.013 7.352 -3.540 1.00 85.94 116 GLU A C 1
ATOM 873 O O . GLU A 1 116 ? -0.846 6.994 -3.698 1.00 85.94 116 GLU A O 1
ATOM 878 N N . GLN A 1 117 ? -2.477 7.697 -2.338 1.00 90.25 117 GLN A N 1
ATOM 879 C CA . GLN A 1 117 ? -1.718 7.487 -1.109 1.00 90.25 117 GLN A CA 1
ATOM 880 C C . GLN A 1 117 ? -1.852 6.032 -0.645 1.00 90.25 117 GLN A C 1
ATOM 882 O O . GLN A 1 117 ? -2.960 5.546 -0.394 1.00 90.25 117 GLN A O 1
ATOM 887 N N . HIS A 1 118 ? -0.718 5.364 -0.443 1.00 91.12 118 HIS A N 1
ATOM 888 C CA . HIS A 1 118 ? -0.642 3.966 -0.030 1.00 91.12 118 HIS A CA 1
ATOM 889 C C . HIS A 1 118 ? 0.007 3.828 1.344 1.00 91.12 118 HIS A C 1
ATOM 891 O O . HIS A 1 118 ? 1.025 4.451 1.630 1.00 91.12 118 HIS A O 1
ATOM 897 N N . TYR A 1 119 ? -0.561 2.975 2.195 1.00 91.31 119 TYR A N 1
ATOM 898 C CA . TYR A 1 119 ? 0.009 2.666 3.505 1.00 91.31 119 TYR A CA 1
ATOM 899 C C . TYR A 1 119 ? 0.756 1.334 3.441 1.00 91.31 119 TYR A C 1
ATOM 901 O O . TYR A 1 119 ? 0.161 0.303 3.123 1.00 91.31 119 TYR A O 1
ATOM 909 N N . LEU A 1 120 ? 2.048 1.351 3.762 1.00 91.75 120 LEU A N 1
ATOM 910 C CA . LEU A 1 120 ? 2.910 0.176 3.729 1.00 91.75 120 LEU A CA 1
ATOM 911 C C . LEU A 1 120 ? 3.042 -0.428 5.128 1.00 91.75 120 LEU A C 1
ATOM 913 O O . LEU A 1 120 ? 3.784 0.087 5.961 1.00 91.75 120 LEU A O 1
ATOM 917 N N . LEU A 1 121 ? 2.351 -1.542 5.372 1.00 88.50 121 LEU A N 1
ATOM 918 C CA . LEU A 1 121 ? 2.585 -2.376 6.555 1.00 88.50 121 LEU A CA 1
ATOM 919 C C . LEU A 1 121 ? 3.610 -3.476 6.242 1.00 88.50 121 LEU A C 1
ATOM 921 O O . LEU A 1 121 ? 4.741 -3.432 6.732 1.00 88.50 121 LEU A O 1
ATOM 925 N N . ASP A 1 122 ? 3.202 -4.408 5.375 1.00 86.38 122 ASP A N 1
ATOM 926 C CA . ASP A 1 122 ? 4.015 -5.530 4.896 1.00 86.38 122 ASP A CA 1
ATOM 927 C C . ASP A 1 122 ? 4.460 -5.262 3.449 1.00 86.38 122 ASP A C 1
ATOM 929 O O . ASP A 1 122 ? 5.644 -5.109 3.152 1.00 86.38 122 ASP A O 1
ATOM 933 N N . SER A 1 123 ? 3.476 -5.147 2.557 1.00 90.50 123 SER A N 1
ATOM 934 C CA . SER A 1 123 ? 3.641 -4.809 1.147 1.00 90.50 123 SER A CA 1
ATOM 935 C C . SER A 1 123 ? 2.398 -4.101 0.607 1.00 90.50 123 SER A C 1
ATOM 937 O O . SER A 1 123 ? 1.302 -4.213 1.165 1.00 90.50 123 SER A O 1
ATOM 939 N N . ILE A 1 124 ? 2.576 -3.369 -0.488 1.00 91.50 124 ILE A N 1
ATOM 940 C CA . ILE A 1 124 ? 1.515 -2.860 -1.353 1.00 91.50 124 ILE A CA 1
ATOM 941 C C . ILE A 1 124 ? 1.585 -3.679 -2.640 1.00 91.50 124 ILE A C 1
ATOM 943 O O . ILE A 1 124 ? 2.646 -3.781 -3.256 1.00 91.50 124 ILE A O 1
ATOM 947 N N . ALA A 1 125 ? 0.460 -4.274 -3.027 1.00 91.06 125 ALA A N 1
ATOM 948 C CA . ALA A 1 125 ? 0.354 -5.145 -4.189 1.00 91.06 125 ALA A CA 1
ATOM 949 C C . ALA A 1 125 ? -0.608 -4.531 -5.208 1.00 91.06 125 ALA A C 1
ATOM 951 O O . ALA A 1 125 ? -1.769 -4.270 -4.887 1.00 91.06 125 ALA A O 1
ATOM 952 N N . VAL A 1 126 ? -0.128 -4.309 -6.430 1.00 90.62 126 VAL A N 1
ATOM 953 C CA . VAL A 1 126 ? -0.896 -3.681 -7.512 1.00 90.62 126 VAL A CA 1
ATOM 954 C C . VAL A 1 126 ? -0.807 -4.561 -8.749 1.00 90.62 126 VAL A C 1
ATOM 956 O O . VAL A 1 126 ? 0.282 -4.905 -9.199 1.00 90.62 126 VAL A O 1
ATOM 959 N N . LYS A 1 127 ? -1.956 -4.954 -9.298 1.00 90.44 127 LYS A N 1
ATOM 960 C CA . LYS A 1 127 ? -1.994 -5.770 -10.514 1.00 90.44 127 LYS A CA 1
ATOM 961 C C . LYS A 1 127 ? -1.572 -4.956 -11.734 1.00 90.44 127 LYS A C 1
ATOM 963 O O . LYS A 1 127 ? -1.874 -3.770 -11.829 1.00 90.44 127 LYS A O 1
ATOM 968 N N . THR A 1 128 ? -0.923 -5.620 -12.678 1.00 89.38 128 THR A N 1
ATOM 969 C CA . THR A 1 128 ? -0.535 -5.070 -13.974 1.00 89.38 128 THR A CA 1
ATOM 970 C C . THR A 1 128 ? -0.658 -6.149 -15.044 1.00 89.38 128 THR A C 1
ATOM 972 O O . THR A 1 128 ? -0.329 -7.310 -14.804 1.00 89.38 128 THR A O 1
ATOM 975 N N . SER A 1 129 ? -1.124 -5.771 -16.231 1.00 90.69 129 SER A N 1
ATOM 976 C CA . SER A 1 129 ? -1.079 -6.622 -17.426 1.00 90.69 129 SER A CA 1
ATOM 977 C C . SER A 1 129 ? 0.209 -6.443 -18.239 1.00 90.69 129 SER A C 1
ATOM 979 O O . SER A 1 129 ? 0.452 -7.199 -19.179 1.00 90.69 129 SER A O 1
ATOM 981 N N . LEU A 1 130 ? 1.014 -5.421 -17.920 1.00 91.19 130 LEU A N 1
ATOM 982 C CA . LEU A 1 130 ? 2.242 -5.116 -18.652 1.00 91.19 130 LEU A CA 1
ATOM 983 C C . LEU A 1 130 ? 3.265 -6.246 -18.456 1.00 91.19 130 LEU A C 1
ATOM 985 O O . LEU A 1 130 ? 3.384 -6.759 -17.337 1.00 91.19 130 LEU A O 1
ATOM 989 N N . PRO A 1 131 ? 4.014 -6.626 -19.508 1.00 91.69 131 PRO A N 1
ATOM 990 C CA . PRO A 1 131 ? 4.981 -7.709 -19.409 1.00 91.69 131 PRO A CA 1
ATOM 991 C C . PRO A 1 131 ? 6.097 -7.351 -18.424 1.00 91.69 131 PRO A C 1
ATOM 993 O O . PRO A 1 131 ? 6.547 -6.208 -18.358 1.00 91.69 131 PRO A O 1
ATOM 996 N N . VAL A 1 132 ? 6.541 -8.333 -17.637 1.00 93.25 132 VAL A N 1
ATOM 997 C CA . VAL A 1 132 ? 7.688 -8.174 -16.739 1.00 93.25 132 VAL A CA 1
ATOM 998 C C . VAL A 1 132 ? 8.624 -9.362 -16.887 1.00 93.25 132 VAL A C 1
ATOM 1000 O O . VAL A 1 132 ? 8.244 -10.499 -16.619 1.00 93.25 132 VAL A O 1
ATOM 1003 N N . ASP A 1 133 ? 9.849 -9.075 -17.306 1.00 93.56 133 ASP A N 1
ATOM 1004 C CA . ASP A 1 133 ? 10.940 -10.015 -17.527 1.00 93.56 133 ASP A CA 1
ATOM 1005 C C . ASP A 1 133 ? 12.303 -9.296 -17.354 1.00 93.56 133 ASP A C 1
ATOM 1007 O O . ASP A 1 133 ? 12.415 -8.249 -16.704 1.00 93.56 133 ASP A O 1
ATOM 1011 N N . ASP A 1 134 ? 13.386 -9.867 -17.881 1.00 91.88 134 ASP A N 1
ATOM 1012 C CA . ASP A 1 134 ? 14.724 -9.273 -17.776 1.00 91.88 134 ASP A CA 1
ATOM 1013 C C . ASP A 1 134 ? 14.927 -8.026 -18.653 1.00 91.88 134 ASP A C 1
ATOM 1015 O O . ASP A 1 134 ? 15.778 -7.174 -18.347 1.00 91.88 134 ASP A O 1
ATOM 1019 N N . ALA A 1 135 ? 14.150 -7.905 -19.728 1.00 95.19 135 ALA A N 1
ATOM 1020 C CA . ALA A 1 135 ? 14.146 -6.769 -20.635 1.00 95.19 135 ALA A CA 1
ATOM 1021 C C . ALA A 1 135 ? 13.079 -5.726 -20.263 1.00 95.19 135 ALA A C 1
ATOM 1023 O O . ALA A 1 135 ? 13.325 -4.532 -20.440 1.00 95.19 135 ALA A O 1
ATOM 1024 N N . HIS A 1 136 ? 11.955 -6.157 -19.693 1.00 96.00 136 HIS A N 1
ATOM 1025 C CA . HIS A 1 136 ? 10.815 -5.326 -19.322 1.00 96.00 136 HIS A CA 1
ATOM 1026 C C . HIS A 1 136 ? 10.634 -5.292 -17.808 1.00 96.00 136 HIS A C 1
ATOM 1028 O O . HIS A 1 136 ? 10.340 -6.314 -17.199 1.00 96.00 136 HIS A O 1
ATOM 1034 N N . PHE A 1 137 ? 10.798 -4.148 -17.149 1.00 96.69 137 PHE A N 1
ATOM 1035 C CA . PHE A 1 137 ? 10.628 -4.108 -15.691 1.00 96.69 137 PHE A CA 1
ATOM 1036 C C . PHE A 1 137 ? 10.259 -2.737 -15.160 1.00 96.69 137 PHE A C 1
ATOM 1038 O O . PHE A 1 137 ? 10.524 -1.705 -15.771 1.00 96.69 137 PHE A O 1
ATOM 1045 N N . PHE A 1 138 ? 9.701 -2.737 -13.954 1.00 97.56 138 PHE A N 1
ATOM 1046 C CA . PHE A 1 138 ? 9.394 -1.520 -13.225 1.00 97.56 138 PHE A CA 1
ATOM 1047 C C . PHE A 1 138 ? 10.523 -1.132 -12.278 1.00 97.56 138 PHE A C 1
ATOM 1049 O O . PHE A 1 138 ? 11.197 -1.987 -11.696 1.00 97.56 138 PHE A O 1
ATOM 1056 N N . PHE A 1 139 ? 10.693 0.168 -12.070 1.00 97.00 139 PHE A N 1
ATOM 1057 C CA . PHE A 1 139 ? 11.513 0.682 -10.984 1.00 97.00 139 PHE A CA 1
ATOM 1058 C C . PHE A 1 139 ? 10.873 1.908 -10.333 1.00 97.00 139 PHE A C 1
ATOM 1060 O O . PHE A 1 139 ? 10.256 2.736 -11.002 1.00 97.00 139 PHE A O 1
ATOM 1067 N N . ALA A 1 140 ? 11.018 2.003 -9.014 1.00 97.50 140 ALA A N 1
ATOM 1068 C CA . ALA A 1 140 ? 10.703 3.188 -8.237 1.00 97.50 140 ALA A CA 1
ATOM 1069 C C . ALA A 1 140 ? 11.934 4.097 -8.159 1.00 97.50 140 ALA A C 1
ATOM 1071 O O . ALA A 1 140 ? 13.055 3.611 -8.018 1.00 97.50 140 ALA A O 1
ATOM 1072 N N . SER A 1 141 ? 11.721 5.405 -8.225 1.00 97.81 141 SER A N 1
ATOM 1073 C CA . SER A 1 141 ? 12.754 6.428 -8.103 1.00 97.81 141 SER A CA 1
ATOM 1074 C C . SER A 1 141 ? 12.322 7.469 -7.082 1.00 97.81 141 SER A C 1
ATOM 1076 O O . SER A 1 141 ? 11.192 7.952 -7.145 1.00 97.81 141 SER A O 1
ATOM 1078 N N . TYR A 1 142 ? 13.207 7.829 -6.162 1.00 97.25 142 TYR A N 1
ATOM 1079 C CA . TYR A 1 142 ? 12.949 8.837 -5.132 1.00 97.25 142 TYR A CA 1
ATOM 1080 C C . TYR A 1 142 ? 14.252 9.468 -4.657 1.00 97.25 142 TYR A C 1
ATOM 1082 O O . TYR A 1 142 ? 15.313 8.860 -4.785 1.00 97.25 142 TYR A O 1
ATOM 1090 N N . ASP A 1 143 ? 14.168 10.652 -4.062 1.00 95.50 143 ASP A N 1
ATOM 1091 C CA . ASP A 1 143 ? 15.338 11.318 -3.501 1.00 95.50 143 ASP A CA 1
ATOM 1092 C C . ASP A 1 143 ? 15.514 10.975 -2.020 1.00 95.50 143 ASP A C 1
ATOM 1094 O O . ASP A 1 143 ? 14.563 10.964 -1.235 1.00 95.50 143 ASP A O 1
ATOM 1098 N N . TYR A 1 144 ? 16.755 10.704 -1.630 1.00 95.69 144 TYR A N 1
ATOM 1099 C CA . TYR A 1 144 ? 17.153 10.456 -0.252 1.00 95.69 144 TYR A CA 1
ATOM 1100 C C . TYR A 1 144 ? 18.515 11.095 0.006 1.00 95.69 144 TYR A C 1
ATOM 1102 O O . TYR A 1 144 ? 19.484 10.803 -0.685 1.00 95.69 144 TYR A O 1
ATOM 1110 N N . ASN A 1 145 ? 18.589 11.990 0.995 1.00 93.50 145 ASN A N 1
ATOM 1111 C CA . ASN A 1 145 ? 19.812 12.720 1.354 1.00 93.50 145 ASN A CA 1
ATOM 1112 C C . ASN A 1 145 ? 20.514 13.425 0.170 1.00 93.50 145 ASN A C 1
ATOM 1114 O O . ASN A 1 145 ? 21.736 13.531 0.147 1.00 93.50 145 ASN A O 1
ATOM 1118 N N . GLY A 1 146 ? 19.741 13.934 -0.796 1.00 93.38 146 GLY A N 1
ATOM 1119 C CA . GLY A 1 146 ? 20.266 14.630 -1.977 1.00 93.38 146 GLY A CA 1
ATOM 1120 C C . GLY A 1 146 ? 20.697 13.714 -3.126 1.00 93.38 146 GLY A C 1
ATOM 1121 O O . GLY A 1 146 ? 21.148 14.217 -4.152 1.00 93.38 146 GLY A O 1
ATOM 1122 N N . GLU A 1 147 ? 20.532 12.398 -2.985 1.00 95.12 147 GLU A N 1
ATOM 1123 C CA . GLU A 1 147 ? 20.800 11.416 -4.034 1.00 95.12 147 GLU A CA 1
ATOM 1124 C C . GLU A 1 147 ? 19.501 10.795 -4.549 1.00 95.12 147 GLU A C 1
ATOM 1126 O O . GLU A 1 147 ? 18.597 10.478 -3.774 1.00 95.12 147 GLU A O 1
ATOM 1131 N N . THR A 1 148 ? 19.422 10.566 -5.860 1.00 96.31 148 THR A N 1
ATOM 1132 C CA . THR A 1 148 ? 18.301 9.839 -6.459 1.00 96.31 148 THR A CA 1
ATOM 1133 C C . THR A 1 148 ? 18.533 8.337 -6.349 1.00 96.31 148 THR A C 1
ATOM 1135 O O . THR A 1 148 ? 19.434 7.770 -6.973 1.00 96.31 148 THR A O 1
ATOM 1138 N N . ILE A 1 149 ? 17.669 7.671 -5.594 1.00 96.88 149 ILE A N 1
ATOM 1139 C CA . ILE A 1 149 ? 17.677 6.229 -5.399 1.00 96.88 149 ILE A CA 1
ATOM 1140 C C . ILE A 1 149 ? 16.734 5.570 -6.397 1.00 96.88 149 ILE A C 1
ATOM 1142 O O . ILE A 1 149 ? 15.564 5.928 -6.490 1.00 96.88 149 ILE A O 1
ATOM 1146 N N . ASN A 1 150 ? 17.233 4.550 -7.097 1.00 96.31 150 ASN A N 1
ATOM 1147 C CA . ASN A 1 150 ? 16.441 3.714 -7.994 1.00 96.31 150 ASN A CA 1
ATOM 1148 C C . ASN A 1 150 ? 16.292 2.305 -7.413 1.00 96.31 150 ASN A C 1
ATOM 1150 O O . ASN A 1 150 ? 17.277 1.666 -7.037 1.00 96.31 150 ASN A O 1
ATOM 1154 N N . LYS A 1 151 ? 15.060 1.800 -7.365 1.00 96.06 151 LYS A N 1
ATOM 1155 C CA . LYS A 1 151 ? 14.710 0.465 -6.874 1.00 96.06 151 LYS A CA 1
ATOM 1156 C C . LYS A 1 151 ? 13.973 -0.304 -7.945 1.00 96.06 151 LYS A C 1
ATOM 1158 O O . LYS A 1 151 ? 12.836 0.029 -8.258 1.00 96.06 151 LYS A O 1
ATOM 1163 N N . LYS A 1 152 ? 14.598 -1.352 -8.490 1.00 95.25 152 LYS A N 1
ATOM 1164 C CA . LYS A 1 152 ? 13.874 -2.319 -9.321 1.00 95.25 152 LYS A CA 1
ATOM 1165 C C . LYS A 1 152 ? 12.780 -2.952 -8.460 1.00 95.25 152 LYS A C 1
ATOM 1167 O O . LYS A 1 152 ? 13.061 -3.407 -7.355 1.00 95.25 152 LYS A O 1
ATOM 1172 N N . LEU A 1 153 ? 11.550 -2.929 -8.955 1.00 95.81 153 LEU A N 1
ATOM 1173 C CA . LEU A 1 153 ? 10.400 -3.467 -8.244 1.00 95.81 153 LEU A CA 1
ATOM 1174 C C . LEU A 1 153 ? 10.215 -4.940 -8.593 1.00 95.81 153 LEU A C 1
ATOM 1176 O O . LEU A 1 153 ? 10.431 -5.354 -9.736 1.00 95.81 153 LEU A O 1
ATOM 1180 N N . ASN A 1 154 ? 9.786 -5.717 -7.605 1.00 94.06 154 ASN A N 1
ATOM 1181 C CA . ASN A 1 154 ? 9.437 -7.110 -7.818 1.00 94.06 154 ASN A CA 1
ATOM 1182 C C . ASN A 1 154 ? 8.063 -7.193 -8.482 1.00 94.06 154 ASN A C 1
ATOM 1184 O O . ASN A 1 154 ? 7.132 -6.486 -8.097 1.00 94.06 154 ASN A O 1
ATOM 1188 N N . CYS A 1 155 ? 7.934 -8.084 -9.461 1.00 92.88 155 CYS A N 1
ATOM 1189 C CA . CYS A 1 155 ? 6.649 -8.460 -10.029 1.00 92.88 155 CYS A CA 1
ATOM 1190 C C . CYS A 1 155 ? 6.520 -9.977 -9.958 1.00 92.88 155 CYS A C 1
ATOM 1192 O O . CYS A 1 155 ? 7.418 -10.697 -10.391 1.00 92.88 155 CYS A O 1
ATOM 1194 N N . THR A 1 156 ? 5.431 -10.471 -9.384 1.00 90.06 156 THR A N 1
ATOM 1195 C CA . THR A 1 156 ? 5.140 -11.906 -9.299 1.00 90.06 156 THR A CA 1
ATOM 1196 C C . THR A 1 156 ? 3.717 -12.122 -9.776 1.00 90.06 156 THR A C 1
ATOM 1198 O O . THR A 1 156 ? 2.808 -11.450 -9.296 1.00 90.06 156 THR A O 1
ATOM 1201 N N . ASP A 1 157 ? 3.531 -13.005 -10.757 1.00 88.81 157 ASP A N 1
ATOM 1202 C CA . ASP A 1 157 ? 2.220 -13.342 -11.326 1.00 88.81 157 ASP A CA 1
ATOM 1203 C C . ASP A 1 157 ? 1.390 -12.105 -11.731 1.00 88.81 157 ASP A C 1
ATOM 1205 O O . ASP A 1 157 ? 0.229 -11.950 -11.347 1.00 88.81 157 ASP A O 1
ATOM 1209 N N . GLY A 1 158 ? 2.014 -11.165 -12.455 1.00 88.31 158 GLY A N 1
ATOM 1210 C CA . GLY A 1 158 ? 1.361 -9.919 -12.887 1.00 88.31 158 GLY A CA 1
ATOM 1211 C C . GLY A 1 158 ? 1.009 -8.970 -11.736 1.00 88.31 158 GLY A C 1
ATOM 1212 O O . GLY A 1 158 ? 0.146 -8.105 -11.874 1.00 88.31 158 GLY A O 1
ATOM 1213 N N . THR A 1 159 ? 1.641 -9.134 -10.575 1.00 90.94 159 THR A N 1
ATOM 1214 C CA . THR A 1 159 ? 1.437 -8.280 -9.404 1.00 90.94 159 THR A CA 1
ATOM 1215 C C . THR A 1 159 ? 2.730 -7.561 -9.062 1.00 90.94 159 THR A C 1
ATOM 1217 O O . THR A 1 159 ? 3.701 -8.183 -8.636 1.00 90.94 159 THR A O 1
ATOM 1220 N N . LEU A 1 160 ? 2.723 -6.241 -9.229 1.00 93.56 160 LEU A N 1
ATOM 1221 C CA . LEU A 1 160 ? 3.789 -5.342 -8.815 1.00 93.56 160 LEU A CA 1
ATOM 1222 C C . LEU A 1 160 ? 3.770 -5.192 -7.291 1.00 93.56 160 LEU A C 1
ATOM 1224 O O . LEU A 1 160 ? 2.728 -4.882 -6.707 1.00 93.56 160 LEU A O 1
ATOM 1228 N N . ILE A 1 161 ? 4.921 -5.405 -6.659 1.00 94.81 161 ILE A N 1
ATOM 1229 C CA . ILE A 1 161 ? 5.077 -5.412 -5.206 1.00 94.81 161 ILE A CA 1
ATOM 1230 C C . ILE A 1 161 ? 5.982 -4.262 -4.772 1.00 94.81 161 ILE A C 1
ATOM 1232 O O . ILE A 1 161 ? 7.125 -4.144 -5.216 1.00 94.81 161 ILE A O 1
ATOM 1236 N N . PHE A 1 162 ? 5.472 -3.452 -3.848 1.00 95.31 162 PHE A N 1
ATOM 1237 C CA . PHE A 1 162 ? 6.240 -2.470 -3.090 1.00 95.31 162 PHE A CA 1
ATOM 1238 C C . PHE A 1 162 ? 6.329 -2.964 -1.650 1.00 95.31 162 PHE A C 1
ATOM 1240 O O . PHE A 1 162 ? 5.306 -3.168 -1.001 1.00 95.31 162 PHE A O 1
ATOM 1247 N N . ASP A 1 163 ? 7.534 -3.171 -1.144 1.00 94.19 163 ASP A N 1
ATOM 1248 C CA . ASP A 1 163 ? 7.775 -3.677 0.206 1.00 94.19 163 ASP A CA 1
ATOM 1249 C C . ASP A 1 163 ? 8.854 -2.837 0.911 1.00 94.19 163 ASP A C 1
ATOM 1251 O O . ASP A 1 163 ? 9.252 -1.763 0.448 1.00 94.19 163 ASP A O 1
ATOM 1255 N N . ARG A 1 164 ? 9.350 -3.315 2.056 1.00 93.31 164 ARG A N 1
ATOM 1256 C CA . ARG A 1 164 ? 10.382 -2.601 2.819 1.00 93.31 164 ARG A CA 1
ATOM 1257 C C . ARG A 1 164 ? 11.746 -2.524 2.126 1.00 93.31 164 ARG A C 1
ATOM 1259 O O . ARG A 1 164 ? 12.607 -1.801 2.620 1.00 93.31 164 ARG A O 1
ATOM 1266 N N . SER A 1 165 ? 11.955 -3.182 0.983 1.00 94.06 165 SER A N 1
ATOM 1267 C CA . SER A 1 165 ? 13.170 -2.999 0.175 1.00 94.06 165 SER A CA 1
ATOM 1268 C C . SER A 1 165 ? 13.296 -1.580 -0.390 1.00 94.06 165 SER A C 1
ATOM 1270 O O . SER A 1 165 ? 14.411 -1.135 -0.674 1.00 94.06 165 SER A O 1
ATOM 1272 N N . LEU A 1 166 ? 12.187 -0.826 -0.455 1.00 95.31 166 LEU A N 1
ATOM 1273 C CA . LEU A 1 166 ? 12.204 0.619 -0.702 1.00 95.31 166 LEU A CA 1
ATOM 1274 C C . LEU A 1 166 ? 13.025 1.388 0.341 1.00 95.31 166 LEU A C 1
ATOM 1276 O O . LEU A 1 166 ? 13.477 2.487 0.066 1.00 95.31 166 LEU A O 1
ATOM 1280 N N . TYR A 1 167 ? 13.253 0.822 1.523 1.00 95.38 167 TYR A N 1
ATOM 1281 C CA . TYR A 1 167 ? 14.021 1.441 2.601 1.00 95.38 167 TYR A CA 1
ATOM 1282 C C . TYR A 1 167 ? 15.330 0.689 2.845 1.00 95.38 167 TYR A C 1
ATOM 1284 O O . TYR A 1 167 ? 15.746 0.497 3.982 1.00 95.38 167 TYR A O 1
ATOM 1292 N N . SER A 1 168 ? 15.991 0.239 1.779 1.00 94.75 168 SER A N 1
ATOM 1293 C CA . SER A 1 168 ? 17.332 -0.346 1.844 1.00 94.75 168 SER A CA 1
ATOM 1294 C C . SER A 1 168 ? 18.213 0.251 0.760 1.00 94.75 168 SER A C 1
ATOM 1296 O O . SER A 1 168 ? 17.811 0.250 -0.393 1.00 94.75 168 SER A O 1
ATOM 1298 N N . ILE A 1 169 ? 19.401 0.764 1.074 1.00 94.00 169 ILE A N 1
ATOM 1299 C CA . ILE A 1 169 ? 20.357 1.338 0.109 1.00 94.00 169 ILE A CA 1
ATOM 1300 C C . ILE A 1 169 ? 21.664 0.558 0.222 1.00 94.00 169 ILE A C 1
ATOM 1302 O O . ILE A 1 169 ? 22.160 0.345 1.325 1.00 94.00 169 ILE A O 1
ATOM 1306 N N . ASP A 1 170 ? 22.175 0.057 -0.907 1.00 90.00 170 ASP A N 1
ATOM 1307 C CA . ASP A 1 170 ? 23.374 -0.795 -0.969 1.00 90.00 170 ASP A CA 1
ATOM 1308 C C . ASP A 1 170 ? 23.359 -1.960 0.034 1.00 90.00 170 ASP A C 1
ATOM 1310 O O . ASP A 1 170 ? 24.344 -2.276 0.701 1.00 90.00 170 ASP A O 1
ATOM 1314 N N . GLY A 1 171 ? 22.186 -2.584 0.178 1.00 89.81 171 GLY A N 1
ATOM 1315 C CA . GLY A 1 171 ? 21.956 -3.706 1.090 1.00 89.81 171 GLY A CA 1
ATOM 1316 C C . GLY A 1 171 ? 21.774 -3.319 2.561 1.00 89.81 171 GLY A C 1
ATOM 1317 O O . GLY A 1 171 ? 21.533 -4.201 3.384 1.00 89.81 171 GLY A O 1
ATOM 1318 N N . LYS A 1 172 ? 21.850 -2.031 2.914 1.00 93.56 172 LYS A N 1
ATOM 1319 C CA . LYS A 1 172 ? 21.652 -1.538 4.283 1.00 93.56 172 LYS A CA 1
ATOM 1320 C C . LYS A 1 172 ? 20.265 -0.936 4.451 1.00 93.56 172 LYS A C 1
ATOM 1322 O O . LYS A 1 172 ? 19.914 0.017 3.760 1.00 93.56 172 LYS A O 1
ATOM 1327 N N . ALA A 1 173 ? 19.504 -1.458 5.409 1.00 94.75 173 ALA A N 1
ATOM 1328 C CA . ALA A 1 173 ? 18.223 -0.878 5.786 1.00 94.75 173 ALA A CA 1
ATOM 1329 C C . ALA A 1 173 ? 18.404 0.547 6.341 1.00 94.75 173 ALA A C 1
ATOM 1331 O O . ALA A 1 173 ? 19.321 0.805 7.122 1.00 94.75 173 ALA A O 1
ATOM 1332 N N . ILE A 1 174 ? 17.507 1.445 5.949 1.00 94.38 174 ILE A N 1
ATOM 1333 C CA . ILE A 1 174 ? 17.372 2.803 6.476 1.00 94.38 174 ILE A CA 1
ATOM 1334 C C . ILE A 1 174 ? 16.049 2.926 7.233 1.00 94.38 174 ILE A C 1
ATOM 1336 O O . ILE A 1 174 ? 15.121 2.144 7.018 1.00 94.38 174 ILE A O 1
ATOM 1340 N N . GLU A 1 175 ? 15.959 3.911 8.126 1.00 93.50 175 GLU A N 1
ATOM 1341 C CA . GLU A 1 175 ? 14.729 4.158 8.880 1.00 93.50 175 GLU A CA 1
ATOM 1342 C C . GLU A 1 175 ? 13.585 4.535 7.922 1.00 93.50 175 GLU A C 1
ATOM 1344 O O . GLU A 1 175 ? 13.752 5.471 7.133 1.00 93.50 175 GLU A O 1
ATOM 1349 N N . PRO A 1 176 ? 12.424 3.851 7.972 1.00 93.75 176 PRO A N 1
ATOM 1350 C CA . PRO A 1 176 ? 11.304 4.173 7.101 1.00 93.75 176 PRO A CA 1
ATOM 1351 C C . PRO A 1 176 ? 10.765 5.589 7.323 1.00 93.75 176 PRO A C 1
ATOM 1353 O O . PRO A 1 176 ? 10.518 6.017 8.456 1.00 93.75 176 PRO A O 1
ATOM 1356 N N . PHE A 1 177 ? 10.515 6.279 6.215 1.00 94.44 177 PHE A N 1
ATOM 1357 C CA . PHE A 1 177 ? 9.968 7.631 6.157 1.00 94.44 177 PHE A CA 1
ATOM 1358 C C . PHE A 1 177 ? 8.892 7.731 5.070 1.00 94.44 177 PHE A C 1
ATOM 1360 O O . PHE A 1 177 ? 8.783 6.864 4.198 1.00 94.44 177 PHE A O 1
ATOM 1367 N N . ASP A 1 178 ? 8.078 8.778 5.138 1.00 95.69 178 ASP A N 1
ATOM 1368 C CA . ASP A 1 178 ? 7.079 9.053 4.108 1.00 95.69 178 ASP A CA 1
ATOM 1369 C C . ASP A 1 178 ? 7.772 9.424 2.810 1.00 95.69 178 ASP A C 1
ATOM 1371 O O . ASP A 1 178 ? 8.615 10.319 2.787 1.00 95.69 178 ASP A O 1
ATOM 1375 N N . ILE A 1 179 ? 7.405 8.749 1.732 1.00 94.81 179 ILE A N 1
ATOM 1376 C CA . ILE A 1 179 ? 8.101 8.886 0.465 1.00 94.81 179 ILE A CA 1
ATOM 1377 C C . ILE A 1 179 ? 7.112 9.189 -0.652 1.00 94.81 179 ILE A C 1
ATOM 1379 O O . ILE A 1 179 ? 6.125 8.478 -0.830 1.00 94.81 179 ILE A O 1
ATOM 1383 N N . THR A 1 180 ? 7.401 10.236 -1.418 1.00 96.44 180 THR A N 1
ATOM 1384 C CA . THR A 1 180 ? 6.800 10.448 -2.735 1.00 96.44 180 THR A CA 1
ATOM 1385 C C . THR A 1 180 ? 7.788 9.927 -3.763 1.00 96.44 180 THR A C 1
ATOM 1387 O O . THR A 1 180 ? 8.928 10.389 -3.814 1.00 96.44 180 THR A O 1
ATOM 1390 N N . LEU A 1 181 ? 7.374 8.939 -4.549 1.00 96.56 181 LEU A N 1
ATOM 1391 C CA . LEU A 1 181 ? 8.223 8.279 -5.530 1.00 96.56 181 LEU A CA 1
ATOM 1392 C C . LEU A 1 181 ? 7.613 8.338 -6.928 1.00 96.56 181 LEU A C 1
ATOM 1394 O O . LEU A 1 181 ? 6.395 8.378 -7.114 1.00 96.56 181 LEU A O 1
ATOM 1398 N N . SER A 1 182 ? 8.495 8.301 -7.920 1.00 97.94 182 SER A N 1
ATOM 1399 C CA . SER A 1 182 ? 8.127 8.043 -9.304 1.00 97.94 182 SER A CA 1
ATOM 1400 C C . SER A 1 182 ? 8.206 6.553 -9.599 1.00 97.94 182 SER A C 1
ATOM 1402 O O . SER A 1 182 ? 9.170 5.900 -9.210 1.00 97.94 182 SER A O 1
ATOM 1404 N N . VAL A 1 183 ? 7.236 6.019 -10.331 1.00 97.94 183 VAL A N 1
ATOM 1405 C CA . VAL A 1 183 ? 7.273 4.667 -10.890 1.00 97.94 183 VAL A CA 1
ATOM 1406 C C . VAL A 1 183 ? 7.502 4.769 -12.387 1.00 97.94 183 VAL A C 1
ATOM 1408 O O . VAL A 1 183 ? 6.811 5.501 -13.096 1.00 97.94 183 VAL A O 1
ATOM 1411 N N . TRP A 1 184 ? 8.470 4.005 -12.867 1.00 97.81 184 TRP A N 1
ATOM 1412 C CA . TRP A 1 184 ? 8.860 3.944 -14.263 1.00 97.81 184 TRP A CA 1
ATOM 1413 C C . TRP A 1 184 ? 8.747 2.516 -14.771 1.00 97.81 184 TRP A C 1
ATOM 1415 O O . TRP A 1 184 ? 8.984 1.565 -14.027 1.00 97.81 184 TRP A O 1
ATOM 1425 N N . TYR A 1 185 ? 8.434 2.383 -16.052 1.00 97.38 185 TYR A N 1
ATOM 1426 C CA . TYR A 1 185 ? 8.477 1.131 -16.789 1.00 97.38 185 TYR A CA 1
ATOM 1427 C C . TYR A 1 185 ? 9.603 1.201 -17.824 1.00 97.38 185 TYR A C 1
ATOM 1429 O O . TYR A 1 185 ? 9.684 2.156 -18.597 1.00 97.38 185 TYR A O 1
ATOM 1437 N N . MET A 1 186 ? 10.506 0.227 -17.796 1.00 96.81 186 MET A N 1
ATOM 1438 C CA . MET A 1 186 ? 11.661 0.120 -18.682 1.00 96.81 186 MET A CA 1
ATOM 1439 C C . MET A 1 186 ? 11.406 -0.951 -19.737 1.00 96.81 186 MET A C 1
ATOM 1441 O O . MET A 1 186 ? 11.072 -2.075 -19.379 1.00 96.81 186 MET A O 1
ATOM 1445 N N . ASP A 1 187 ? 11.661 -0.615 -20.997 1.00 95.75 187 ASP A N 1
ATOM 1446 C CA . ASP A 1 187 ? 11.850 -1.552 -22.102 1.00 95.75 187 ASP A CA 1
ATOM 1447 C C . ASP A 1 187 ? 13.309 -1.452 -22.563 1.00 95.75 187 ASP A C 1
ATOM 1449 O O . ASP A 1 187 ? 13.713 -0.518 -23.265 1.00 95.75 187 ASP A O 1
ATOM 1453 N N . ARG A 1 188 ? 14.127 -2.422 -22.146 1.00 94.12 188 ARG A N 1
ATOM 1454 C CA . ARG A 1 188 ? 15.545 -2.488 -22.519 1.00 94.12 188 ARG A CA 1
ATOM 1455 C C . ARG A 1 188 ? 15.760 -2.829 -23.985 1.00 94.12 188 ARG A C 1
ATOM 1457 O O . ARG A 1 188 ? 16.814 -2.474 -24.503 1.00 94.12 188 ARG A O 1
ATOM 1464 N N . THR A 1 189 ? 14.820 -3.513 -24.638 1.00 92.62 189 THR A N 1
ATOM 1465 C CA . THR A 1 189 ? 14.975 -3.878 -26.053 1.00 92.62 189 THR A CA 1
ATOM 1466 C C . THR A 1 189 ? 14.906 -2.642 -26.939 1.00 92.62 189 THR A C 1
ATOM 1468 O O . THR A 1 189 ? 15.734 -2.475 -27.831 1.00 92.62 189 THR A O 1
ATOM 1471 N N . ALA A 1 190 ? 13.976 -1.738 -26.631 1.00 91.25 190 ALA A N 1
ATOM 1472 C CA . ALA A 1 190 ? 13.817 -0.469 -27.326 1.00 91.25 190 ALA A CA 1
ATOM 1473 C C . ALA A 1 190 ? 14.692 0.658 -26.747 1.00 91.25 190 ALA A C 1
ATOM 1475 O O . ALA A 1 190 ? 14.799 1.722 -27.353 1.00 91.25 190 ALA A O 1
ATOM 1476 N N . GLY A 1 191 ? 15.294 0.455 -25.569 1.00 91.38 191 GLY A N 1
ATOM 1477 C CA . GLY A 1 191 ? 16.029 1.495 -24.843 1.00 91.38 191 GLY A CA 1
ATOM 1478 C C . GLY A 1 191 ? 15.124 2.605 -24.298 1.00 91.38 191 GLY A C 1
ATOM 1479 O O . GLY A 1 191 ? 15.590 3.715 -24.040 1.00 91.38 191 GLY A O 1
ATOM 1480 N N . ASN A 1 192 ? 13.831 2.318 -24.131 1.00 93.44 192 ASN A N 1
ATOM 1481 C CA . ASN A 1 192 ? 12.818 3.294 -23.756 1.00 93.44 192 ASN A CA 1
ATOM 1482 C C . ASN A 1 192 ? 12.447 3.170 -22.278 1.00 93.44 192 ASN A C 1
ATOM 1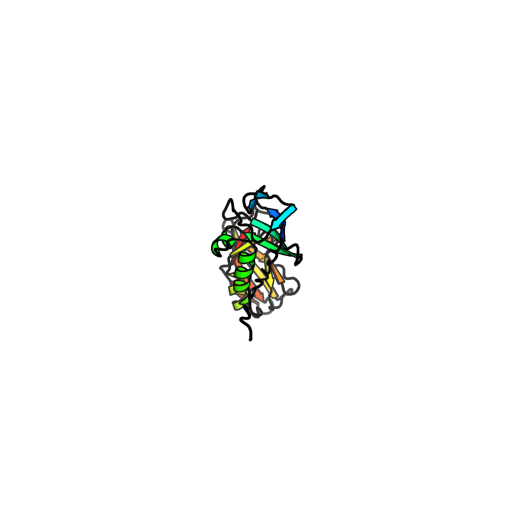484 O O . ASN A 1 192 ? 12.290 2.075 -21.740 1.00 93.44 192 ASN A O 1
ATOM 1488 N N . ARG A 1 193 ? 12.233 4.320 -21.632 1.00 94.62 193 ARG A N 1
ATOM 1489 C CA . ARG A 1 193 ? 11.617 4.399 -20.303 1.00 94.62 193 ARG A CA 1
ATOM 1490 C C . ARG A 1 193 ? 10.328 5.205 -20.375 1.00 94.62 193 ARG A C 1
ATOM 1492 O O . ARG A 1 193 ? 10.309 6.303 -20.930 1.00 94.62 193 ARG A O 1
ATOM 1499 N N . THR A 1 194 ? 9.274 4.683 -19.772 1.00 96.88 194 THR A N 1
ATOM 1500 C CA . THR A 1 194 ? 7.960 5.321 -19.705 1.00 96.88 194 THR A CA 1
ATOM 1501 C C . THR A 1 194 ? 7.655 5.668 -18.257 1.00 96.88 194 THR A C 1
ATOM 1503 O O . THR A 1 194 ? 7.715 4.803 -17.382 1.00 96.88 194 THR A O 1
ATOM 1506 N N . LEU A 1 195 ? 7.338 6.935 -17.992 1.00 96.94 195 LEU A N 1
ATOM 1507 C CA . LEU A 1 195 ? 6.833 7.347 -16.686 1.00 96.94 195 LEU A CA 1
ATOM 1508 C C . LEU A 1 195 ? 5.435 6.754 -16.496 1.00 96.94 195 LEU A C 1
ATOM 1510 O O . LEU A 1 195 ? 4.562 6.954 -17.338 1.00 96.94 195 LEU A O 1
ATOM 1514 N N . VAL A 1 196 ? 5.238 6.026 -15.401 1.00 96.88 196 VAL A N 1
ATOM 1515 C CA . VAL A 1 196 ? 3.931 5.490 -15.002 1.00 96.88 196 VAL A CA 1
ATOM 1516 C C . VAL A 1 196 ? 3.232 6.514 -14.110 1.00 96.88 196 VAL A C 1
ATOM 1518 O O . VAL A 1 196 ? 2.106 6.911 -14.380 1.00 96.88 196 VAL A O 1
ATOM 1521 N N . THR A 1 197 ? 3.921 6.996 -13.075 1.00 96.50 197 THR A N 1
ATOM 1522 C CA . THR A 1 197 ? 3.479 8.115 -12.229 1.00 96.50 197 THR A CA 1
ATOM 1523 C C . THR A 1 197 ? 4.679 8.756 -11.543 1.00 96.50 197 THR A C 1
ATOM 1525 O O . THR A 1 197 ? 5.666 8.076 -11.289 1.00 96.50 197 THR A O 1
ATOM 1528 N N . ASP A 1 198 ? 4.600 10.043 -11.226 1.00 96.44 198 ASP A N 1
ATOM 1529 C CA . ASP A 1 198 ? 5.550 10.802 -10.404 1.00 96.44 198 ASP A CA 1
ATOM 1530 C C . ASP A 1 198 ? 4.977 11.183 -9.022 1.00 96.44 198 ASP A C 1
ATOM 1532 O O . ASP A 1 198 ? 5.595 11.937 -8.273 1.00 96.44 198 ASP A O 1
ATOM 1536 N N . LYS A 1 199 ? 3.783 10.677 -8.684 1.00 94.25 199 LYS A N 1
ATOM 1537 C CA . LYS A 1 199 ? 2.968 11.129 -7.541 1.00 94.25 199 LYS A CA 1
ATOM 1538 C C . LYS A 1 199 ? 2.604 10.025 -6.556 1.00 94.25 199 LYS A C 1
ATOM 1540 O O . LYS A 1 199 ? 1.733 10.232 -5.716 1.00 94.25 199 LYS A O 1
ATOM 1545 N N . MET A 1 200 ? 3.220 8.849 -6.654 1.00 95.62 200 MET A N 1
ATOM 1546 C CA . MET A 1 200 ? 2.908 7.770 -5.722 1.00 95.62 200 MET A CA 1
ATOM 1547 C C . MET A 1 200 ? 3.439 8.122 -4.334 1.00 95.62 200 MET A C 1
ATOM 1549 O O . MET A 1 200 ? 4.646 8.260 -4.149 1.00 95.62 200 MET A O 1
ATOM 1553 N N . THR A 1 201 ? 2.544 8.219 -3.354 1.00 96.12 201 THR A N 1
ATOM 1554 C CA . THR A 1 201 ? 2.916 8.467 -1.958 1.00 96.12 201 THR A CA 1
ATOM 1555 C C . THR A 1 201 ? 2.826 7.168 -1.172 1.00 96.12 201 THR A C 1
ATOM 1557 O O . THR A 1 201 ? 1.758 6.561 -1.095 1.00 96.12 201 THR A O 1
ATOM 1560 N N . VAL A 1 202 ? 3.928 6.752 -0.553 1.00 95.56 202 VAL A N 1
ATOM 1561 C CA . VAL A 1 202 ? 3.994 5.577 0.321 1.00 95.56 202 VAL A CA 1
ATOM 1562 C C . VAL A 1 202 ? 4.267 6.023 1.753 1.00 95.56 202 VAL A C 1
ATOM 1564 O O . VAL A 1 202 ? 5.262 6.684 2.046 1.00 95.56 202 VAL A O 1
ATOM 1567 N N . LEU A 1 203 ? 3.365 5.648 2.655 1.00 94.75 203 LEU A N 1
ATOM 1568 C CA . LEU A 1 203 ? 3.429 5.965 4.077 1.00 94.75 203 LEU A CA 1
ATOM 1569 C C . LEU A 1 203 ? 3.694 4.681 4.872 1.00 94.75 203 LEU A C 1
ATOM 1571 O O . LEU A 1 203 ? 2.805 3.824 4.948 1.00 94.75 203 LEU A O 1
ATOM 1575 N N . PRO A 1 204 ? 4.883 4.504 5.467 1.00 92.94 204 PRO A N 1
ATOM 1576 C CA . PRO A 1 204 ? 5.176 3.317 6.251 1.00 92.94 204 PRO A CA 1
ATOM 1577 C C . PRO A 1 204 ? 4.371 3.314 7.555 1.00 92.94 204 PRO A C 1
ATOM 1579 O O . PRO A 1 204 ? 4.303 4.307 8.282 1.00 92.94 204 PRO A O 1
ATOM 1582 N N . ILE A 1 205 ? 3.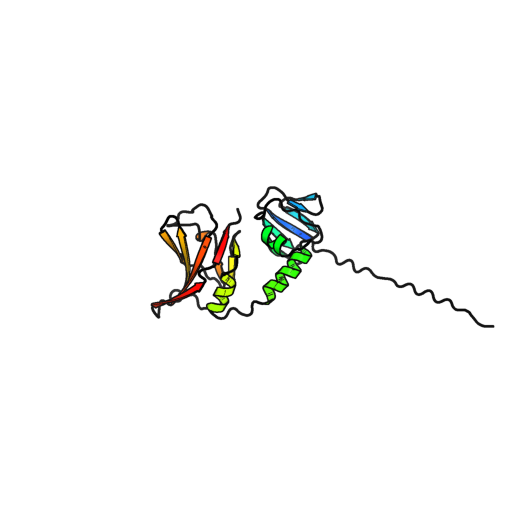782 2.163 7.865 1.00 89.25 205 ILE A N 1
ATOM 1583 C CA . ILE A 1 205 ? 3.152 1.874 9.149 1.00 89.25 205 ILE A CA 1
ATOM 1584 C C . ILE A 1 205 ? 4.211 1.241 10.063 1.00 89.25 205 ILE A C 1
ATOM 1586 O O . ILE A 1 205 ? 4.878 0.272 9.680 1.00 89.25 205 ILE A O 1
ATOM 1590 N N . LYS A 1 206 ? 4.396 1.832 11.247 1.00 79.75 206 LYS A N 1
ATOM 1591 C CA . LYS A 1 206 ? 5.365 1.402 12.266 1.00 79.75 206 LYS A CA 1
ATOM 1592 C C . LYS A 1 206 ? 4.695 0.511 13.304 1.00 79.75 206 LYS A C 1
ATOM 1594 O O . LYS A 1 206 ? 3.605 0.907 13.772 1.00 79.75 206 LYS A O 1
#

Radius of gyration: 23.74 Å; chains: 1; bounding box: 101×30×53 Å